Protein AF-A0A9P8G6E7-F1 (afdb_monomer_lite)

Structure (mmCIF, N/CA/C/O backbone):
data_AF-A0A9P8G6E7-F1
#
_entry.id   AF-A0A9P8G6E7-F1
#
loop_
_atom_site.group_PDB
_atom_site.id
_atom_site.type_symbol
_atom_site.label_atom_id
_atom_site.label_alt_id
_atom_site.label_comp_id
_atom_site.label_asym_id
_atom_site.label_entity_id
_atom_site.label_seq_id
_atom_site.pdbx_PDB_ins_code
_atom_site.Cartn_x
_atom_site.Cartn_y
_atom_site.Cartn_z
_atom_site.occupancy
_atom_site.B_iso_or_equiv
_atom_site.auth_seq_id
_atom_site.auth_comp_id
_atom_site.auth_asym_id
_atom_site.auth_atom_id
_atom_site.pdbx_PDB_model_num
ATOM 1 N N . MET A 1 1 ? 6.079 8.791 -38.216 1.00 58.44 1 MET A N 1
ATOM 2 C CA . MET A 1 1 ? 4.910 8.055 -37.693 1.00 58.44 1 MET A CA 1
ATOM 3 C C . MET A 1 1 ? 5.410 7.035 -36.681 1.00 58.44 1 MET A C 1
ATOM 5 O O . MET A 1 1 ? 6.490 6.494 -36.901 1.00 58.44 1 MET A O 1
ATOM 9 N N . ALA A 1 2 ? 4.719 6.840 -35.557 1.00 71.94 2 ALA A N 1
ATOM 10 C CA . ALA A 1 2 ? 5.088 5.782 -34.615 1.00 71.94 2 ALA A CA 1
ATOM 11 C C . ALA A 1 2 ? 4.739 4.420 -35.239 1.00 71.94 2 ALA A C 1
ATOM 13 O O . ALA A 1 2 ? 3.666 4.285 -35.817 1.00 71.94 2 ALA A O 1
ATOM 14 N N . LEU A 1 3 ? 5.660 3.457 -35.170 1.00 84.38 3 LEU A N 1
ATOM 15 C CA . LEU A 1 3 ? 5.415 2.077 -35.603 1.00 84.38 3 LEU A CA 1
ATOM 16 C C . LEU A 1 3 ? 4.344 1.440 -34.710 1.00 84.38 3 LEU A C 1
ATOM 18 O O . LEU A 1 3 ? 4.435 1.584 -33.483 1.00 84.38 3 LEU A O 1
ATOM 22 N N . SER A 1 4 ? 3.382 0.738 -35.317 1.00 89.69 4 SER A N 1
ATOM 23 C CA . SER A 1 4 ? 2.390 -0.066 -34.590 1.00 89.69 4 SER A CA 1
ATOM 24 C C . SER A 1 4 ? 3.079 -1.178 -33.786 1.00 89.69 4 SER A C 1
ATOM 26 O O . SER A 1 4 ? 4.236 -1.522 -34.047 1.00 89.69 4 SER A O 1
ATOM 28 N N . GLU A 1 5 ? 2.388 -1.757 -32.803 1.00 88.62 5 GLU A N 1
ATOM 29 C CA . GLU A 1 5 ? 2.888 -2.964 -32.132 1.00 88.62 5 GLU A CA 1
ATOM 30 C C . GLU A 1 5 ? 3.018 -4.135 -33.115 1.00 88.62 5 GLU A C 1
ATOM 32 O O . GLU A 1 5 ? 4.047 -4.811 -33.099 1.00 88.62 5 GLU A O 1
ATOM 37 N N . ASP A 1 6 ? 2.077 -4.270 -34.053 1.00 91.19 6 ASP A N 1
ATOM 38 C CA . ASP A 1 6 ? 2.129 -5.298 -35.102 1.00 91.19 6 ASP A CA 1
ATOM 39 C C . ASP A 1 6 ? 3.358 -5.124 -36.010 1.00 91.19 6 ASP A C 1
ATOM 41 O O . ASP A 1 6 ? 4.042 -6.091 -36.351 1.00 91.19 6 ASP A O 1
ATOM 45 N N . ASP A 1 7 ? 3.703 -3.874 -36.349 1.00 92.44 7 ASP A N 1
ATOM 46 C CA . ASP A 1 7 ? 4.895 -3.576 -37.148 1.00 92.44 7 ASP A CA 1
ATOM 47 C C . ASP A 1 7 ? 6.167 -4.019 -36.415 1.00 92.44 7 ASP A C 1
ATOM 49 O O . ASP A 1 7 ? 7.091 -4.560 -37.021 1.00 92.44 7 ASP A O 1
ATOM 53 N N . LYS A 1 8 ? 6.240 -3.798 -35.095 1.00 92.00 8 LYS A N 1
ATOM 54 C CA . LYS A 1 8 ? 7.400 -4.202 -34.286 1.00 92.00 8 LYS A CA 1
ATOM 55 C C . LYS A 1 8 ? 7.525 -5.716 -34.208 1.00 92.00 8 LYS A C 1
ATOM 57 O O . LYS A 1 8 ? 8.648 -6.214 -34.260 1.00 92.00 8 LYS A O 1
ATOM 62 N N . ASP A 1 9 ? 6.413 -6.438 -34.112 1.00 94.50 9 ASP A N 1
ATOM 63 C CA . ASP A 1 9 ? 6.422 -7.902 -34.117 1.00 94.50 9 ASP A CA 1
ATOM 64 C C . ASP A 1 9 ? 6.902 -8.456 -35.453 1.00 94.50 9 ASP A C 1
ATOM 66 O O . ASP A 1 9 ? 7.769 -9.334 -35.480 1.00 94.50 9 ASP A O 1
ATOM 70 N N . PHE A 1 10 ? 6.443 -7.870 -36.559 1.00 94.81 10 PHE A N 1
ATOM 71 C CA . PHE A 1 10 ? 6.923 -8.239 -37.885 1.00 94.81 10 PHE A CA 1
ATOM 72 C C . PHE A 1 10 ? 8.419 -7.938 -38.052 1.00 94.81 10 PHE A C 1
ATOM 74 O O . PHE A 1 10 ? 9.184 -8.787 -38.504 1.00 94.81 10 PHE A O 1
ATOM 81 N N . ILE A 1 11 ? 8.876 -6.757 -37.627 1.00 94.62 11 ILE A N 1
ATOM 82 C CA . ILE A 1 11 ? 10.299 -6.385 -37.664 1.00 94.62 11 ILE A CA 1
ATOM 83 C C . ILE A 1 11 ? 11.142 -7.337 -36.802 1.00 94.62 11 ILE A C 1
ATOM 85 O O . ILE A 1 11 ? 12.242 -7.726 -37.198 1.00 94.62 11 ILE A O 1
ATOM 89 N N . GLN A 1 12 ? 10.639 -7.739 -35.635 1.00 95.69 12 GLN A N 1
ATOM 90 C CA . GLN A 1 12 ? 11.315 -8.700 -34.769 1.00 95.69 12 GLN A CA 1
ATOM 91 C C . GLN A 1 12 ? 11.421 -10.081 -35.425 1.00 95.69 12 GLN A C 1
ATOM 93 O O . GLN A 1 12 ? 12.478 -10.705 -35.331 1.00 95.69 12 GLN A O 1
ATOM 98 N N . ALA A 1 13 ? 10.370 -10.543 -36.107 1.00 96.12 13 ALA A N 1
ATOM 99 C CA . ALA A 1 13 ? 10.409 -11.775 -36.893 1.00 96.12 13 ALA A CA 1
ATOM 100 C C . ALA A 1 13 ? 11.450 -11.681 -38.021 1.00 96.12 13 ALA A C 1
ATOM 102 O O . ALA A 1 13 ? 12.312 -12.547 -38.126 1.00 96.12 13 ALA A O 1
ATOM 103 N N . MET A 1 14 ? 11.479 -10.569 -38.765 1.00 96.44 14 MET A N 1
ATOM 104 C CA . MET A 1 14 ? 12.496 -10.340 -39.799 1.00 96.44 14 MET A CA 1
ATOM 105 C C . MET A 1 14 ? 13.927 -10.416 -39.244 1.00 96.44 14 MET A C 1
ATOM 107 O O . MET A 1 14 ? 14.810 -10.974 -39.893 1.00 96.44 14 MET A O 1
ATOM 111 N N . PHE A 1 15 ? 14.190 -9.858 -38.058 1.00 96.81 15 PHE A N 1
ATOM 112 C CA . PHE A 1 15 ? 15.520 -9.946 -37.445 1.00 96.81 15 PHE A CA 1
ATOM 113 C C . PHE A 1 15 ? 15.866 -11.351 -36.940 1.00 96.81 15 PHE A C 1
ATOM 115 O O . PHE A 1 15 ? 17.036 -11.730 -37.017 1.00 96.81 15 PHE A O 1
ATOM 122 N N . ARG A 1 16 ? 14.881 -12.134 -36.476 1.00 95.62 16 ARG A N 1
ATOM 123 C CA . ARG A 1 16 ? 15.073 -13.563 -36.168 1.00 95.62 16 ARG A CA 1
ATOM 124 C C . ARG A 1 16 ? 15.456 -14.357 -37.413 1.00 95.62 16 ARG A C 1
ATOM 126 O O . ARG A 1 16 ? 16.356 -15.182 -37.329 1.00 95.62 16 ARG A O 1
ATOM 133 N N . ASP A 1 17 ? 14.884 -14.010 -38.561 1.00 95.88 17 ASP A N 1
ATOM 134 C CA . ASP A 1 17 ? 15.226 -14.584 -39.869 1.00 95.88 17 ASP A CA 1
ATOM 135 C C . ASP A 1 17 ? 16.505 -13.970 -40.480 1.00 95.88 17 ASP A C 1
ATOM 137 O O . ASP A 1 17 ? 16.740 -14.041 -41.687 1.00 95.88 17 ASP A O 1
ATOM 141 N N . HIS A 1 18 ? 17.344 -13.325 -39.661 1.00 93.19 18 HIS A N 1
ATOM 142 C CA . HIS A 1 18 ? 18.625 -12.723 -40.046 1.00 93.19 18 HIS A CA 1
ATOM 143 C C . HIS A 1 18 ? 18.545 -11.631 -41.130 1.00 93.19 18 HIS A C 1
ATOM 145 O O . HIS A 1 18 ? 19.549 -11.298 -41.769 1.00 93.19 18 HIS A O 1
ATOM 151 N N . CYS A 1 19 ? 17.382 -11.000 -41.321 1.00 93.50 19 CYS A N 1
ATOM 152 C CA . CYS A 1 19 ? 17.267 -9.865 -42.231 1.00 93.50 19 CYS A CA 1
ATOM 153 C C . CYS A 1 19 ? 18.072 -8.659 -41.725 1.00 93.50 19 CYS A C 1
ATOM 155 O O . CYS A 1 19 ? 18.090 -8.324 -40.539 1.00 93.50 19 CYS A O 1
ATOM 157 N N . THR A 1 20 ? 18.705 -7.930 -42.647 1.00 94.50 20 THR A N 1
ATOM 158 C CA . THR A 1 20 ? 19.438 -6.704 -42.298 1.00 94.50 20 THR A CA 1
ATOM 159 C C . THR A 1 20 ? 18.494 -5.519 -42.073 1.00 94.50 20 THR A C 1
ATOM 161 O O . THR A 1 20 ? 17.418 -5.434 -42.667 1.00 94.50 20 THR A O 1
ATOM 164 N N . ALA A 1 21 ? 18.937 -4.521 -41.301 1.00 93.00 21 ALA A N 1
ATOM 165 C CA . ALA A 1 21 ? 18.202 -3.263 -41.123 1.00 93.00 21 ALA A CA 1
ATOM 166 C C . ALA A 1 21 ? 17.930 -2.526 -42.454 1.00 93.00 21 ALA A C 1
ATOM 168 O O . ALA A 1 21 ? 16.941 -1.805 -42.579 1.00 93.00 21 ALA A O 1
ATOM 169 N N . ALA A 1 22 ? 18.782 -2.718 -43.469 1.00 93.69 22 ALA A N 1
ATOM 170 C CA . ALA A 1 22 ? 18.560 -2.169 -44.805 1.00 93.69 22 ALA A CA 1
ATOM 171 C C . ALA A 1 22 ? 17.380 -2.850 -45.517 1.00 93.69 22 ALA A C 1
ATOM 173 O O . ALA A 1 22 ? 16.608 -2.167 -46.190 1.00 93.69 22 ALA A O 1
ATOM 174 N N . THR A 1 23 ? 17.222 -4.165 -45.340 1.00 94.25 23 THR A N 1
ATOM 175 C CA . THR A 1 23 ? 16.085 -4.942 -45.854 1.00 94.25 23 THR A CA 1
ATOM 176 C C . THR A 1 23 ? 14.792 -4.535 -45.156 1.00 94.25 23 THR A C 1
ATOM 178 O O . THR A 1 23 ? 13.820 -4.207 -45.828 1.00 94.25 23 THR A O 1
ATOM 181 N N . VAL A 1 24 ? 14.805 -4.441 -43.823 1.00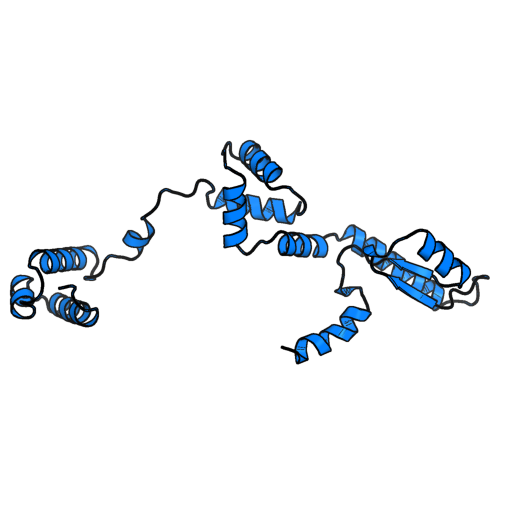 93.81 24 VAL A N 1
ATOM 182 C CA . VAL A 1 24 ? 13.644 -3.988 -43.037 1.00 93.81 24 VAL A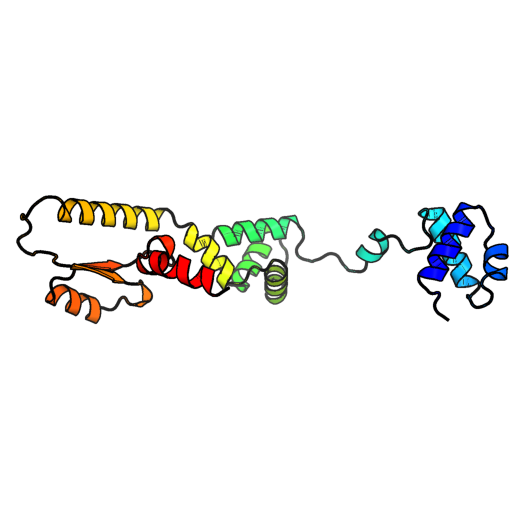 CA 1
ATOM 183 C C . VAL A 1 24 ? 13.187 -2.594 -43.473 1.00 93.81 24 VAL A C 1
ATOM 185 O O . VAL A 1 24 ? 11.999 -2.363 -43.660 1.00 93.81 24 VAL A O 1
ATOM 188 N N . ARG A 1 25 ? 14.117 -1.674 -43.747 1.00 94.44 25 ARG A N 1
ATOM 189 C CA . ARG A 1 25 ? 13.785 -0.326 -44.239 1.00 94.44 25 ARG A CA 1
ATOM 190 C C . ARG A 1 25 ? 13.083 -0.322 -45.599 1.00 94.44 25 ARG A C 1
ATOM 192 O O . ARG A 1 25 ? 12.315 0.593 -45.868 1.00 94.44 25 ARG A O 1
ATOM 199 N N . LYS A 1 26 ? 13.355 -1.301 -46.467 1.00 93.69 26 LYS A N 1
ATOM 200 C CA . LYS A 1 26 ? 12.648 -1.422 -47.753 1.00 93.69 26 LYS A CA 1
ATOM 201 C C . LYS A 1 26 ? 11.196 -1.857 -47.554 1.00 93.69 26 LYS A C 1
ATOM 203 O O . LYS A 1 26 ? 10.339 -1.403 -48.298 1.00 93.69 26 LYS A O 1
ATOM 208 N N . VAL A 1 27 ? 10.945 -2.711 -46.560 1.00 93.44 27 VAL A N 1
ATOM 209 C CA . VAL A 1 27 ? 9.603 -3.209 -46.214 1.00 93.44 27 VAL A CA 1
ATOM 210 C C . VAL A 1 27 ? 8.802 -2.160 -45.437 1.00 93.44 27 VAL A C 1
ATOM 212 O O . VAL A 1 27 ? 7.606 -2.021 -45.657 1.00 93.44 27 VAL A O 1
ATOM 215 N N . PHE A 1 28 ? 9.474 -1.371 -44.592 1.00 91.38 28 PHE A N 1
ATOM 216 C CA . PHE A 1 28 ? 8.875 -0.306 -43.782 1.00 91.38 28 PHE A CA 1
ATOM 217 C C . PHE A 1 28 ? 9.419 1.084 -44.167 1.00 91.38 28 PHE A C 1
ATOM 219 O O . PHE A 1 28 ? 10.110 1.717 -43.360 1.00 91.38 28 PHE A O 1
ATOM 226 N N . PRO A 1 29 ? 9.140 1.598 -45.382 1.00 88.00 29 PRO A N 1
ATOM 227 C CA . PRO A 1 29 ? 9.614 2.916 -45.817 1.00 88.00 29 PRO A CA 1
ATOM 228 C C . PRO A 1 29 ? 9.033 4.076 -44.991 1.00 88.00 29 PRO A C 1
ATOM 230 O O . PRO A 1 29 ? 9.643 5.139 -44.902 1.00 88.00 29 PRO A O 1
ATOM 233 N N . GLN A 1 30 ? 7.877 3.870 -44.354 1.00 88.12 30 GLN A N 1
ATOM 234 C CA . GLN A 1 30 ? 7.219 4.822 -43.456 1.00 88.12 30 GLN A CA 1
ATOM 235 C C . GLN A 1 30 ? 7.953 5.012 -42.118 1.00 88.12 30 GLN A C 1
ATOM 237 O O . GLN A 1 30 ? 7.698 5.983 -41.398 1.00 88.12 30 GLN A O 1
ATOM 242 N N . ALA A 1 31 ? 8.848 4.085 -41.759 1.00 88.31 31 ALA A N 1
ATOM 243 C CA . ALA A 1 31 ? 9.570 4.107 -40.498 1.00 88.31 31 ALA A CA 1
ATOM 244 C C . ALA A 1 31 ? 10.878 4.914 -40.612 1.00 88.31 31 ALA A C 1
ATOM 246 O O . ALA A 1 31 ? 11.652 4.721 -41.555 1.00 88.31 31 ALA A O 1
ATOM 247 N N . PRO A 1 32 ? 11.197 5.790 -39.640 1.00 91.06 32 PRO A N 1
ATOM 248 C CA . PRO A 1 32 ? 12.460 6.517 -39.654 1.00 91.06 32 PRO A CA 1
ATOM 249 C C . PRO A 1 32 ? 13.664 5.568 -39.609 1.00 91.06 32 PRO A C 1
ATOM 251 O O . PRO A 1 32 ? 13.696 4.610 -38.832 1.00 91.06 32 PRO A O 1
ATOM 254 N N . LYS A 1 33 ? 14.711 5.879 -40.386 1.00 91.31 33 LYS A N 1
ATOM 255 C CA . LYS A 1 33 ? 15.971 5.107 -40.409 1.00 91.31 33 LYS A CA 1
ATOM 256 C C . LYS A 1 33 ? 16.547 4.911 -39.004 1.00 91.31 33 LYS A C 1
ATOM 258 O O . LYS A 1 33 ? 16.983 3.813 -38.669 1.00 91.31 33 LYS A O 1
ATOM 263 N N . THR A 1 34 ? 16.541 5.972 -38.199 1.00 91.62 34 THR A N 1
ATOM 264 C CA . THR A 1 34 ? 17.041 5.961 -36.820 1.00 91.62 34 THR A CA 1
ATOM 265 C C . THR A 1 34 ? 16.259 4.981 -35.953 1.00 91.62 34 THR A C 1
ATOM 267 O O . THR A 1 34 ? 16.865 4.231 -35.199 1.00 91.62 34 THR A O 1
ATOM 270 N N . THR A 1 35 ? 14.934 4.915 -36.102 1.00 92.00 35 THR A N 1
ATOM 271 C CA . THR A 1 35 ? 14.085 3.966 -35.375 1.00 92.00 35 THR A CA 1
ATOM 272 C C . THR A 1 35 ? 14.460 2.525 -35.701 1.00 92.00 35 THR A C 1
ATOM 274 O O . THR A 1 35 ? 14.716 1.757 -34.783 1.00 92.00 35 THR A O 1
ATOM 277 N N . ILE A 1 36 ? 14.579 2.160 -36.982 1.00 93.31 36 ILE A N 1
ATOM 278 C CA . ILE A 1 36 ? 14.963 0.791 -37.380 1.00 93.31 36 ILE A CA 1
ATOM 279 C C . ILE A 1 36 ? 16.357 0.431 -36.845 1.00 93.31 36 ILE A C 1
ATOM 281 O O . ILE A 1 36 ? 16.569 -0.686 -36.378 1.00 93.31 36 ILE A O 1
ATOM 285 N N . GLN A 1 37 ? 17.301 1.376 -36.873 1.00 94.00 37 GLN A N 1
ATOM 286 C CA . GLN A 1 37 ? 18.637 1.171 -36.306 1.00 94.00 37 GLN A CA 1
ATOM 287 C C . GLN A 1 37 ? 18.583 0.931 -34.793 1.00 94.00 37 GLN A C 1
ATOM 289 O O . GLN A 1 37 ? 19.203 -0.014 -34.317 1.00 94.00 37 GLN A O 1
ATOM 294 N N . TRP A 1 38 ? 17.796 1.710 -34.049 1.00 92.12 38 TRP A N 1
ATOM 295 C CA . TRP A 1 38 ? 17.577 1.488 -32.617 1.00 92.12 38 TRP A CA 1
ATOM 296 C C . TRP A 1 38 ? 16.926 0.135 -32.318 1.00 92.12 38 TRP A C 1
ATOM 298 O O . TRP A 1 38 ? 17.359 -0.554 -31.399 1.00 92.12 38 TRP A O 1
ATOM 308 N N . LEU A 1 39 ? 15.927 -0.278 -33.105 1.00 93.50 39 LEU A N 1
ATOM 309 C CA . LEU A 1 39 ? 15.294 -1.593 -32.957 1.00 93.50 39 LEU A CA 1
ATOM 310 C C . LEU A 1 39 ? 16.291 -2.730 -33.212 1.00 93.50 39 LEU A C 1
ATOM 312 O O . LEU A 1 39 ? 16.259 -3.725 -32.495 1.00 93.50 39 LEU A O 1
ATOM 316 N N . LYS A 1 40 ? 17.196 -2.571 -34.188 1.00 94.62 40 LYS A N 1
ATOM 317 C CA . LYS A 1 40 ? 18.264 -3.544 -34.451 1.00 94.62 40 LYS A CA 1
ATOM 318 C C . LYS A 1 40 ? 19.255 -3.622 -33.294 1.00 94.62 40 LYS A C 1
ATOM 320 O O . LYS A 1 40 ? 19.565 -4.720 -32.858 1.00 94.62 40 LYS A O 1
ATOM 325 N N . VAL A 1 41 ? 19.695 -2.478 -32.765 1.00 92.25 41 VAL A N 1
ATOM 326 C CA . VAL A 1 41 ? 20.578 -2.431 -31.587 1.00 92.25 41 VAL A CA 1
ATOM 327 C C . VAL A 1 41 ? 19.917 -3.114 -30.389 1.00 92.25 41 VAL A C 1
ATOM 329 O O . VAL A 1 41 ? 20.539 -3.951 -29.746 1.00 92.25 41 VAL A O 1
ATOM 332 N N . ASN A 1 42 ? 18.640 -2.825 -30.120 1.00 91.62 42 ASN A N 1
ATOM 333 C CA . ASN A 1 42 ? 17.902 -3.504 -29.055 1.00 91.62 42 ASN A CA 1
ATOM 334 C C . ASN A 1 42 ? 17.830 -5.018 -29.288 1.00 91.62 42 ASN A C 1
ATOM 336 O O . ASN A 1 42 ? 18.073 -5.785 -28.359 1.00 91.62 42 ASN A O 1
ATOM 340 N N . PHE A 1 43 ? 17.532 -5.444 -30.517 1.00 93.81 43 PHE A N 1
ATOM 341 C CA . PHE A 1 43 ? 17.447 -6.860 -30.860 1.00 93.81 43 PHE A CA 1
ATOM 342 C C . PHE A 1 43 ? 18.788 -7.572 -30.676 1.00 93.81 43 PHE A C 1
ATOM 344 O O . PHE A 1 43 ? 18.826 -8.655 -30.106 1.00 93.81 43 PHE A O 1
ATOM 351 N N . ASP A 1 44 ? 19.886 -6.941 -31.081 1.00 92.31 44 ASP A N 1
ATOM 352 C CA . ASP A 1 44 ? 21.229 -7.506 -30.939 1.00 92.31 44 ASP A CA 1
ATOM 353 C C . ASP A 1 44 ? 21.667 -7.596 -29.476 1.00 92.31 44 ASP A C 1
ATOM 355 O O . ASP A 1 44 ? 22.315 -8.562 -29.083 1.00 92.31 44 ASP A O 1
ATOM 359 N N . CYS A 1 45 ? 21.294 -6.614 -28.653 1.00 89.69 45 CYS A N 1
ATOM 360 C CA . CYS A 1 45 ? 21.647 -6.597 -27.236 1.00 89.69 45 CYS A CA 1
ATOM 361 C C . CYS A 1 45 ? 20.747 -7.491 -26.368 1.00 89.69 45 CYS A C 1
ATOM 363 O O . CYS A 1 45 ? 21.221 -8.047 -25.380 1.00 89.69 45 CYS A O 1
ATOM 365 N N . PHE A 1 46 ? 19.453 -7.592 -26.684 1.00 87.50 46 PHE A N 1
ATOM 366 C CA . PHE A 1 46 ? 18.442 -8.165 -25.784 1.00 87.50 46 PHE A CA 1
ATOM 367 C C . PHE A 1 46 ? 17.583 -9.270 -26.417 1.00 87.50 46 PHE A C 1
ATOM 369 O O . PHE A 1 46 ? 16.706 -9.810 -25.748 1.00 87.50 46 PHE A O 1
ATOM 376 N N . GLY A 1 47 ? 17.768 -9.593 -27.701 1.00 89.69 47 GLY A N 1
ATOM 377 C CA . GLY A 1 47 ? 16.941 -10.566 -28.432 1.00 89.69 47 GLY A CA 1
ATOM 378 C C . GLY A 1 47 ? 15.511 -10.089 -28.728 1.00 89.69 47 GLY A C 1
ATOM 379 O O . GLY A 1 47 ? 14.666 -10.867 -29.175 1.00 89.69 47 GLY A O 1
ATOM 380 N N . THR A 1 48 ? 15.217 -8.813 -28.470 1.00 90.88 48 THR A N 1
ATOM 381 C CA . THR A 1 48 ? 13.907 -8.187 -28.673 1.00 90.88 48 THR A CA 1
ATOM 382 C C . THR A 1 48 ? 14.073 -6.782 -29.230 1.00 90.88 48 THR A C 1
ATOM 384 O O . THR A 1 48 ? 14.981 -6.052 -28.847 1.00 90.88 48 THR A O 1
ATOM 387 N N . VAL A 1 49 ? 13.178 -6.370 -30.130 1.00 92.75 49 VAL A N 1
ATOM 388 C CA . VAL A 1 49 ? 13.184 -4.993 -30.656 1.00 92.75 49 VAL A CA 1
ATOM 389 C C . VAL A 1 49 ? 12.652 -3.990 -29.626 1.00 92.75 49 VAL A C 1
ATOM 391 O O . VAL A 1 49 ? 12.821 -2.776 -29.768 1.00 92.75 49 VAL A O 1
ATOM 394 N N . ARG A 1 50 ? 12.006 -4.494 -28.568 1.00 88.88 50 ARG A N 1
ATOM 395 C CA . ARG A 1 50 ? 11.420 -3.697 -27.493 1.00 88.88 50 ARG A CA 1
ATOM 396 C C . ARG A 1 50 ? 12.474 -3.313 -26.469 1.00 88.88 50 ARG A C 1
ATOM 398 O O . ARG A 1 50 ? 13.459 -4.012 -26.253 1.00 88.88 50 ARG A O 1
ATOM 405 N N . LYS A 1 51 ? 12.234 -2.190 -25.796 1.00 78.69 51 LYS A N 1
ATOM 406 C CA . LYS A 1 51 ? 13.038 -1.818 -24.635 1.00 78.69 51 LYS A CA 1
ATOM 407 C C . LYS A 1 51 ? 12.803 -2.873 -23.539 1.00 78.69 51 LYS A C 1
ATOM 409 O O . LYS A 1 51 ? 11.637 -3.126 -23.233 1.00 78.69 51 LYS A O 1
ATOM 414 N N . PRO A 1 52 ? 13.850 -3.476 -22.950 1.00 75.62 52 PRO A N 1
ATOM 415 C CA . PRO A 1 52 ? 13.668 -4.463 -21.892 1.00 75.62 52 PRO A CA 1
ATOM 416 C C . PRO A 1 52 ? 12.934 -3.841 -20.697 1.00 75.62 52 PRO A C 1
ATOM 418 O O . PRO A 1 52 ? 13.150 -2.668 -20.369 1.00 75.62 52 PRO A O 1
ATOM 421 N N . SER A 1 53 ? 12.077 -4.629 -20.043 1.00 68.38 53 SER A N 1
ATOM 422 C CA . SER A 1 53 ? 11.285 -4.218 -18.872 1.00 68.38 53 SER A CA 1
ATOM 423 C C . SER A 1 53 ? 12.163 -3.636 -17.762 1.00 68.38 53 SER A C 1
ATOM 425 O O . SER A 1 53 ? 11.872 -2.561 -17.242 1.00 68.38 53 SER A O 1
ATOM 427 N N . SER A 1 54 ? 13.329 -4.234 -17.520 1.00 65.75 54 SER A N 1
ATOM 428 C CA . SER A 1 54 ? 14.319 -3.746 -16.550 1.00 65.75 54 SER A CA 1
ATOM 429 C C . SER A 1 54 ? 14.829 -2.324 -16.835 1.00 65.75 54 SER A C 1
ATOM 431 O O . SER A 1 54 ? 15.190 -1.583 -15.920 1.00 65.75 54 SER A O 1
ATOM 433 N N . ALA A 1 55 ? 14.839 -1.888 -18.098 1.00 63.78 55 ALA A N 1
ATOM 434 C CA . ALA A 1 55 ? 15.221 -0.529 -18.482 1.00 63.78 55 ALA A CA 1
ATOM 435 C C . ALA A 1 55 ? 14.045 0.469 -18.426 1.00 63.78 55 ALA A C 1
ATOM 437 O O . ALA A 1 55 ? 14.262 1.682 -18.536 1.00 63.78 55 ALA A O 1
ATOM 438 N N . LEU A 1 56 ? 12.806 -0.013 -18.288 1.00 62.00 56 LEU A N 1
ATOM 439 C CA . LEU A 1 56 ? 11.627 0.793 -17.956 1.00 62.00 56 LEU A CA 1
ATOM 440 C C . LEU A 1 56 ? 11.490 0.968 -16.437 1.00 62.00 56 LEU A C 1
ATOM 442 O O . LEU A 1 56 ? 11.183 2.070 -15.990 1.00 62.00 56 LEU A O 1
ATOM 446 N N . GLU A 1 57 ? 11.807 -0.071 -15.662 1.00 60.47 57 GLU A N 1
ATOM 447 C CA . GLU A 1 57 ? 11.751 -0.078 -14.192 1.00 60.47 57 GLU A CA 1
ATOM 448 C C . GLU A 1 57 ? 12.722 0.925 -13.542 1.00 60.47 57 GLU A C 1
ATOM 450 O O . GLU A 1 57 ? 12.409 1.531 -12.521 1.00 60.47 57 GLU A O 1
ATOM 455 N N . ARG A 1 58 ? 13.881 1.192 -14.159 1.00 57.84 58 ARG A N 1
ATOM 456 C CA . ARG A 1 58 ? 14.930 2.088 -13.620 1.00 57.84 58 ARG A CA 1
ATOM 457 C C . ARG A 1 58 ? 14.694 3.592 -13.840 1.00 57.84 58 ARG A C 1
ATOM 459 O O . ARG A 1 58 ? 15.649 4.363 -13.873 1.00 57.84 58 ARG A O 1
ATOM 466 N N . ARG A 1 59 ? 13.455 4.044 -14.047 1.00 59.00 59 ARG A N 1
ATOM 467 C CA . ARG A 1 59 ? 13.174 5.446 -14.426 1.00 59.00 59 ARG A CA 1
ATOM 468 C C . ARG A 1 59 ? 13.183 6.461 -13.275 1.00 59.00 59 ARG A C 1
ATOM 470 O O . ARG A 1 59 ? 13.110 7.652 -13.560 1.00 59.00 59 ARG A O 1
ATOM 477 N N . GLY A 1 60 ? 13.291 6.032 -12.018 1.00 66.81 60 GLY A N 1
ATOM 478 C CA . GLY A 1 60 ? 13.233 6.927 -10.858 1.00 66.81 60 GLY A CA 1
ATOM 479 C C . GLY A 1 60 ? 14.461 6.851 -9.944 1.00 66.81 60 GLY A C 1
ATOM 480 O O . GLY A 1 60 ? 15.123 5.810 -9.897 1.00 66.81 60 GLY A O 1
ATOM 481 N N . PRO A 1 61 ? 14.746 7.922 -9.175 1.00 73.50 61 PRO A N 1
ATOM 482 C CA . PRO A 1 61 ? 15.596 7.837 -7.993 1.00 73.50 61 PRO A CA 1
ATOM 483 C C . PRO A 1 61 ? 15.118 6.719 -7.061 1.00 73.50 61 PRO A C 1
ATOM 485 O O . PRO A 1 61 ? 13.921 6.424 -6.994 1.00 73.50 61 PRO A O 1
ATOM 488 N N . ARG A 1 62 ? 16.047 6.103 -6.321 1.00 77.50 62 ARG A N 1
ATOM 489 C CA . ARG A 1 62 ? 15.674 5.130 -5.287 1.00 77.50 62 ARG A CA 1
ATOM 490 C C . ARG A 1 62 ? 14.761 5.803 -4.260 1.00 77.50 62 ARG A C 1
ATOM 492 O O . ARG A 1 62 ? 14.933 6.981 -3.946 1.00 77.50 62 ARG A O 1
ATOM 499 N N . ARG A 1 63 ? 13.776 5.055 -3.759 1.00 83.44 63 ARG A N 1
ATOM 500 C CA . ARG A 1 63 ? 12.896 5.523 -2.681 1.00 83.44 63 ARG A CA 1
ATOM 501 C C . ARG A 1 63 ? 13.747 5.824 -1.440 1.00 83.44 63 ARG A C 1
ATOM 503 O O . ARG A 1 63 ? 14.714 5.112 -1.191 1.00 83.44 63 ARG A O 1
ATOM 510 N N . LYS A 1 64 ? 13.388 6.872 -0.686 1.00 87.62 64 LYS A N 1
ATOM 511 C CA . LYS A 1 64 ? 14.064 7.218 0.580 1.00 87.62 64 LYS A CA 1
ATOM 512 C C . LYS A 1 64 ? 13.914 6.119 1.634 1.00 87.62 64 LYS A C 1
ATOM 514 O O . LYS A 1 64 ? 14.850 5.874 2.375 1.00 87.62 64 LYS A O 1
ATOM 519 N N . ILE A 1 65 ? 12.736 5.498 1.679 1.00 89.44 65 ILE A N 1
ATOM 520 C CA . ILE A 1 65 ? 12.455 4.322 2.501 1.00 89.44 65 ILE A CA 1
ATOM 521 C C . ILE A 1 65 ? 12.705 3.110 1.606 1.00 89.44 65 ILE A C 1
ATOM 523 O O . ILE A 1 65 ? 12.049 2.966 0.567 1.00 89.44 65 ILE A O 1
ATOM 527 N N . ASP A 1 66 ? 13.706 2.311 1.958 1.00 89.75 66 ASP A N 1
ATOM 528 C CA . ASP A 1 66 ? 14.077 1.103 1.229 1.00 89.75 66 ASP A CA 1
ATOM 529 C C . ASP A 1 66 ? 13.256 -0.116 1.690 1.00 89.75 66 ASP A C 1
ATOM 531 O O . ASP A 1 66 ? 12.344 0.002 2.506 1.00 89.75 66 ASP A O 1
ATOM 535 N N . GLY A 1 67 ? 13.528 -1.285 1.100 1.00 89.56 67 GLY A N 1
ATOM 536 C CA . GLY A 1 67 ? 12.820 -2.527 1.434 1.00 89.56 67 GLY A CA 1
ATOM 537 C C . GLY A 1 67 ? 12.938 -2.906 2.918 1.00 89.56 67 GLY A C 1
ATOM 538 O O . GLY A 1 67 ? 11.905 -3.046 3.563 1.00 89.56 67 GLY A O 1
ATOM 539 N N . PRO A 1 68 ? 14.157 -3.005 3.481 1.00 91.44 68 PRO A N 1
ATOM 540 C CA . PRO A 1 68 ? 14.347 -3.334 4.895 1.00 91.44 68 PRO A CA 1
ATOM 541 C C . PRO A 1 68 ? 13.693 -2.341 5.865 1.00 91.44 68 PRO A C 1
ATOM 543 O O . PRO A 1 68 ? 13.053 -2.755 6.829 1.00 91.44 68 PRO A O 1
ATOM 546 N N . MET A 1 69 ? 13.803 -1.032 5.609 1.00 92.81 69 MET A N 1
ATOM 547 C CA . MET A 1 69 ? 13.137 -0.013 6.432 1.00 92.81 69 MET A CA 1
ATOM 548 C C . MET A 1 69 ? 11.617 -0.145 6.359 1.00 92.81 69 MET A C 1
ATOM 550 O O . MET A 1 69 ? 10.925 0.071 7.351 1.00 92.81 69 MET A O 1
ATOM 554 N N . HIS A 1 70 ? 11.091 -0.490 5.183 1.00 90.38 70 HIS A N 1
ATOM 555 C CA . HIS A 1 70 ? 9.667 -0.704 4.992 1.00 90.38 70 HIS A CA 1
ATOM 556 C C . HIS A 1 70 ? 9.159 -1.934 5.761 1.00 90.38 70 HIS A C 1
ATOM 558 O O . HIS A 1 70 ? 8.162 -1.822 6.471 1.00 90.38 70 HIS A O 1
ATOM 564 N N . GLU A 1 71 ? 9.855 -3.070 5.671 1.00 89.38 71 GLU A N 1
ATOM 565 C CA . GLU A 1 71 ? 9.524 -4.289 6.425 1.00 89.38 71 GLU A CA 1
ATOM 566 C C . GLU A 1 71 ? 9.514 -4.021 7.932 1.00 89.38 71 GLU A C 1
ATOM 568 O O . GLU A 1 71 ? 8.536 -4.327 8.613 1.00 89.38 71 GLU A O 1
ATOM 573 N N . TRP A 1 72 ? 10.542 -3.333 8.430 1.00 92.19 72 TRP A N 1
ATOM 574 C CA . TRP A 1 72 ? 10.608 -2.929 9.830 1.00 92.19 72 TRP A CA 1
ATOM 575 C C . TRP A 1 72 ? 9.443 -2.019 10.243 1.00 92.19 72 TRP A C 1
ATOM 577 O O . TRP A 1 72 ? 8.892 -2.170 11.331 1.00 92.19 72 TRP A O 1
ATOM 587 N N . LEU A 1 73 ? 9.014 -1.095 9.376 1.00 89.12 73 LEU A N 1
ATOM 588 C CA . LEU A 1 73 ? 7.874 -0.221 9.664 1.00 89.12 73 LEU A CA 1
ATOM 589 C C . LEU A 1 73 ? 6.567 -1.014 9.810 1.00 89.12 73 LEU A C 1
ATOM 591 O O . LEU A 1 73 ? 5.731 -0.687 10.653 1.00 89.12 73 LEU A O 1
ATOM 595 N N . ILE A 1 74 ? 6.390 -2.059 8.996 1.00 85.06 74 ILE A N 1
ATOM 596 C CA . ILE A 1 74 ? 5.243 -2.973 9.076 1.00 85.06 74 ILE A CA 1
ATOM 597 C C . ILE A 1 74 ? 5.288 -3.775 10.382 1.00 85.06 74 ILE A C 1
ATOM 599 O O . ILE A 1 74 ? 4.252 -3.952 11.030 1.00 85.06 74 ILE A O 1
ATOM 603 N N . GLU A 1 75 ? 6.466 -4.249 10.789 1.00 83.75 75 GLU A N 1
ATOM 604 C CA . GLU A 1 75 ? 6.655 -4.934 12.072 1.00 83.75 75 GLU A CA 1
ATOM 605 C C . GLU A 1 75 ? 6.351 -4.004 13.252 1.00 83.75 75 GLU A C 1
ATOM 607 O O . GLU A 1 75 ? 5.581 -4.367 14.143 1.00 83.75 75 GLU A O 1
ATOM 612 N N . LEU A 1 76 ? 6.863 -2.772 13.219 1.00 85.06 76 LEU A N 1
ATOM 613 C CA . LEU A 1 76 ? 6.594 -1.757 14.234 1.00 85.06 76 LEU A CA 1
ATOM 614 C C . LEU A 1 76 ? 5.092 -1.473 14.355 1.00 85.06 76 LEU A C 1
ATOM 616 O O . LEU A 1 76 ? 4.543 -1.519 15.453 1.00 85.06 76 LEU A O 1
ATOM 620 N N . LEU A 1 77 ? 4.405 -1.248 13.233 1.00 79.88 77 LEU A N 1
ATOM 621 C CA . LEU A 1 77 ? 2.956 -1.015 13.203 1.00 79.88 77 LEU A CA 1
ATOM 622 C C . LEU A 1 77 ? 2.140 -2.239 13.624 1.00 79.88 77 LEU A C 1
ATOM 624 O O . LEU A 1 77 ? 1.029 -2.096 14.138 1.00 79.88 77 LEU A O 1
ATOM 628 N N . SER A 1 78 ? 2.686 -3.440 13.432 1.00 75.12 78 SER A N 1
ATOM 629 C CA . SER A 1 78 ? 2.084 -4.679 13.926 1.00 75.12 78 SER A CA 1
ATOM 630 C C . SER A 1 78 ? 2.132 -4.785 15.450 1.00 75.12 78 SER A C 1
ATOM 632 O O . SER A 1 78 ? 1.276 -5.463 16.018 1.00 75.12 78 SER A O 1
ATOM 634 N N . LEU A 1 79 ? 3.104 -4.127 16.090 1.00 72.00 79 LEU A N 1
ATOM 635 C CA . LEU A 1 79 ? 3.285 -4.084 17.543 1.00 72.00 79 LEU A CA 1
ATOM 636 C C . LEU A 1 79 ? 2.604 -2.863 18.184 1.00 72.00 79 LEU A C 1
ATOM 638 O O . LEU A 1 79 ? 2.046 -2.975 19.272 1.00 72.00 79 LEU A O 1
ATOM 642 N N . ARG A 1 80 ? 2.642 -1.695 17.528 1.00 72.94 80 ARG A N 1
ATOM 643 C CA . ARG A 1 80 ? 2.130 -0.409 18.037 1.00 72.94 80 ARG A CA 1
ATOM 644 C C . ARG A 1 80 ? 1.289 0.301 16.968 1.00 72.94 80 ARG A C 1
ATOM 646 O O . ARG A 1 80 ? 1.785 1.102 16.189 1.00 72.94 80 ARG A O 1
ATOM 653 N N . ASN A 1 81 ? -0.014 0.029 16.944 1.00 64.56 81 ASN A N 1
ATOM 654 C CA . ASN A 1 81 ? -0.941 0.485 15.893 1.00 64.56 81 ASN A CA 1
ATOM 655 C C . ASN A 1 81 ? -1.485 1.919 16.050 1.00 64.56 81 ASN A C 1
ATOM 657 O O . ASN A 1 81 ? -2.154 2.413 15.142 1.00 64.56 81 ASN A O 1
ATOM 661 N N . GLY A 1 82 ? -1.258 2.553 17.202 1.00 66.56 82 GLY A N 1
ATOM 662 C CA . GLY A 1 82 ? -1.710 3.912 17.512 1.00 66.56 82 GLY A CA 1
ATOM 663 C C . GLY A 1 82 ? -0.659 4.989 17.257 1.00 66.56 82 GLY A C 1
ATOM 664 O O . GLY A 1 82 ? -0.903 6.143 17.597 1.00 66.56 82 GLY A O 1
ATOM 665 N N . THR A 1 83 ? 0.503 4.627 16.704 1.00 75.00 83 THR A N 1
ATOM 666 C CA . THR A 1 83 ? 1.595 5.580 16.499 1.00 75.00 83 THR A CA 1
ATOM 667 C C . THR A 1 83 ? 1.226 6.621 15.458 1.00 75.00 83 THR A C 1
ATOM 669 O O . THR A 1 83 ? 0.796 6.289 14.347 1.00 75.00 83 THR A O 1
ATOM 672 N N . TRP A 1 84 ? 1.429 7.886 15.807 1.00 79.69 84 TRP A N 1
ATOM 673 C CA . TRP A 1 84 ? 1.198 9.002 14.898 1.00 79.69 84 TRP A CA 1
ATOM 674 C C . TRP A 1 84 ? 2.234 8.993 13.767 1.00 79.69 84 TRP A C 1
ATOM 676 O O . TRP A 1 84 ? 3.325 8.441 13.907 1.00 79.69 84 TRP A O 1
ATOM 686 N N . LEU A 1 85 ? 1.914 9.614 12.626 1.00 84.06 85 LEU A N 1
ATOM 687 C CA . LEU A 1 85 ? 2.859 9.685 11.502 1.00 84.06 85 LEU A CA 1
ATOM 688 C C . LEU A 1 85 ? 4.178 10.352 11.913 1.00 84.06 85 LEU A C 1
ATOM 690 O O . LEU A 1 85 ? 5.234 9.897 11.490 1.00 84.06 85 LEU A O 1
ATOM 694 N N . GLU A 1 86 ? 4.111 11.380 12.759 1.00 83.12 86 GLU A N 1
ATOM 695 C CA . GLU A 1 86 ? 5.267 12.068 13.344 1.00 83.12 86 GLU A CA 1
ATOM 696 C C . GLU A 1 86 ? 6.147 11.122 14.172 1.00 83.12 86 GLU A C 1
ATOM 698 O O . GLU A 1 86 ? 7.369 11.136 14.043 1.00 83.12 86 GLU A O 1
ATOM 703 N N . GLU A 1 87 ? 5.534 10.240 14.965 1.00 85.69 87 GLU A N 1
ATOM 704 C CA . GLU A 1 87 ? 6.262 9.233 15.741 1.00 85.69 87 GLU A CA 1
ATOM 705 C C . GLU A 1 87 ? 6.955 8.236 14.815 1.00 85.69 87 GLU A C 1
ATOM 707 O O . GLU A 1 87 ? 8.121 7.932 15.016 1.00 85.69 87 GLU A O 1
ATOM 712 N N . LEU A 1 88 ? 6.299 7.783 13.743 1.00 88.88 88 LEU A N 1
ATOM 713 C CA . LEU A 1 88 ? 6.933 6.893 12.763 1.00 88.88 88 LEU A CA 1
ATOM 714 C C . LEU A 1 88 ? 8.107 7.564 12.034 1.00 88.88 88 LEU A C 1
ATOM 716 O O . LEU A 1 88 ? 9.090 6.897 11.715 1.00 88.88 88 LEU A O 1
ATOM 720 N N . VAL A 1 89 ? 8.020 8.873 11.767 1.00 91.19 89 VAL A N 1
ATOM 721 C CA . VAL A 1 89 ? 9.148 9.655 11.234 1.00 91.19 89 VAL A CA 1
ATOM 722 C C . VAL A 1 89 ? 10.302 9.653 12.231 1.00 91.19 89 VAL A C 1
ATOM 724 O O . VAL A 1 89 ? 11.443 9.394 11.846 1.00 91.19 89 VAL A O 1
ATOM 727 N N . PHE A 1 90 ? 10.006 9.923 13.501 1.00 90.12 90 PHE A N 1
ATOM 728 C CA . PHE A 1 90 ? 11.002 9.951 14.564 1.00 90.12 90 PHE A CA 1
ATOM 729 C C . PHE A 1 90 ? 11.672 8.584 14.757 1.00 90.12 90 PHE A C 1
ATOM 731 O O . PHE A 1 90 ? 12.895 8.497 14.791 1.00 90.12 90 PHE A O 1
ATOM 738 N N . GLU A 1 91 ? 10.889 7.510 14.788 1.00 91.50 91 GLU A N 1
ATOM 739 C CA . GLU A 1 91 ? 11.361 6.133 14.951 1.00 91.50 91 GLU A CA 1
ATOM 740 C C . GLU A 1 91 ? 12.253 5.700 13.767 1.00 91.50 91 GLU A C 1
ATOM 742 O O . GLU A 1 91 ? 13.321 5.120 13.969 1.00 91.50 91 GLU A O 1
ATOM 747 N N . LEU A 1 92 ? 11.892 6.062 12.526 1.00 93.50 92 LEU A N 1
ATOM 748 C CA . LEU A 1 92 ? 12.753 5.854 11.350 1.00 93.50 92 LEU A CA 1
ATOM 749 C C . LEU A 1 92 ? 14.079 6.614 11.449 1.00 93.50 92 LEU A C 1
ATOM 751 O O . LEU A 1 92 ? 15.129 6.091 11.062 1.00 93.50 92 LEU A O 1
ATOM 755 N N . TRP A 1 93 ? 14.039 7.849 11.948 1.00 94.31 93 TRP A N 1
ATOM 756 C CA . TRP A 1 93 ? 15.242 8.642 12.151 1.00 94.31 93 TRP A CA 1
ATOM 757 C C . TRP A 1 93 ? 16.135 8.032 13.238 1.00 94.31 93 TRP A C 1
ATOM 759 O O . TRP A 1 93 ? 17.335 7.885 13.017 1.00 94.31 93 TRP A O 1
ATOM 769 N N . CYS A 1 94 ? 15.566 7.598 14.362 1.00 93.69 94 CYS A N 1
ATOM 770 C CA . CYS A 1 94 ? 16.306 6.944 15.439 1.00 93.69 94 CYS A CA 1
ATOM 771 C C . CYS A 1 94 ? 16.944 5.620 15.001 1.00 93.69 94 CYS A C 1
ATOM 773 O O . CYS A 1 94 ? 18.107 5.372 15.317 1.00 93.69 94 CYS A O 1
ATOM 775 N N . GLN A 1 95 ? 16.208 4.785 14.266 1.00 93.62 95 GLN A N 1
ATOM 776 C CA . GLN A 1 95 ? 16.667 3.445 13.907 1.00 93.62 95 GLN A CA 1
ATOM 777 C C . GLN A 1 95 ? 17.613 3.434 12.697 1.00 93.62 95 GLN A C 1
ATOM 779 O O . GLN A 1 95 ? 18.570 2.661 12.668 1.00 93.62 95 GLN A O 1
ATOM 784 N N . PHE A 1 96 ? 17.355 4.274 11.691 1.00 93.38 96 PHE A N 1
ATOM 785 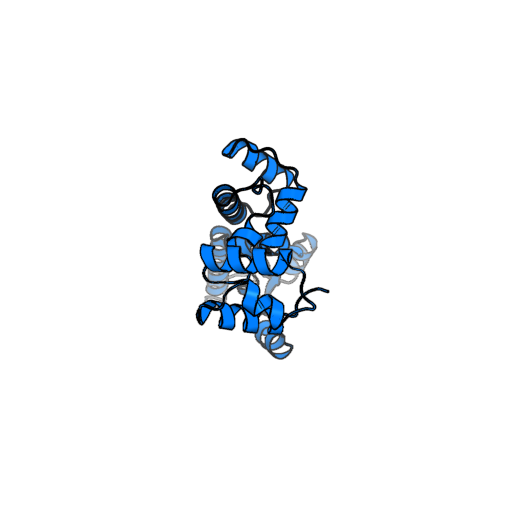C CA . PHE A 1 96 ? 18.062 4.224 10.405 1.00 93.38 96 PHE A CA 1
ATOM 786 C C . PHE A 1 96 ? 18.771 5.529 10.028 1.00 93.38 96 PHE A C 1
ATOM 788 O O . PHE A 1 96 ? 19.449 5.579 9.001 1.00 93.38 96 PHE A O 1
ATOM 795 N N . GLY A 1 97 ? 18.617 6.600 10.812 1.00 92.38 97 GLY A N 1
ATOM 796 C CA . GLY A 1 97 ? 19.187 7.913 10.497 1.00 92.38 97 GLY A CA 1
ATOM 797 C C . GLY A 1 97 ? 18.548 8.582 9.278 1.00 92.38 97 GLY A C 1
ATOM 798 O O . GLY A 1 97 ? 19.154 9.472 8.681 1.00 92.38 97 GLY A O 1
ATOM 799 N N . VAL A 1 98 ? 17.349 8.149 8.867 1.00 91.94 98 VAL A N 1
ATOM 800 C CA . VAL A 1 98 ? 16.694 8.646 7.651 1.00 91.94 98 VAL A CA 1
ATOM 801 C C . VAL A 1 98 ? 15.655 9.703 7.989 1.00 91.94 98 VAL A C 1
ATOM 803 O O . VAL A 1 98 ? 14.660 9.437 8.654 1.00 91.94 98 VAL A O 1
ATOM 806 N N . GLU A 1 99 ? 15.849 10.899 7.439 1.00 92.81 99 GLU A N 1
ATOM 807 C CA . GLU A 1 99 ? 14.889 11.993 7.550 1.00 92.81 99 GLU A CA 1
ATOM 808 C C . GLU A 1 99 ? 13.873 11.963 6.392 1.00 92.81 99 GLU A C 1
ATOM 810 O O . GLU A 1 99 ? 14.193 12.156 5.200 1.00 92.81 99 GLU A O 1
ATOM 815 N N . VAL A 1 100 ? 12.614 11.719 6.754 1.00 92.25 100 VAL A N 1
ATOM 816 C CA . VAL A 1 100 ? 11.469 11.692 5.841 1.00 92.25 100 VAL A CA 1
ATOM 817 C C . VAL A 1 100 ? 10.357 12.600 6.345 1.00 92.25 100 VAL A C 1
ATOM 819 O O . VAL A 1 100 ? 10.148 12.757 7.537 1.00 92.25 100 VAL A O 1
ATOM 822 N N . HIS A 1 101 ? 9.601 13.181 5.420 1.00 93.88 101 HIS A N 1
ATOM 823 C CA . HIS A 1 101 ? 8.386 13.916 5.765 1.00 93.88 101 HIS A CA 1
ATOM 824 C C . HIS A 1 101 ? 7.233 12.931 6.029 1.00 93.88 101 HIS A C 1
ATOM 826 O O . HIS A 1 101 ? 7.140 11.929 5.315 1.00 93.88 101 HIS A O 1
ATOM 832 N N . GLU A 1 102 ? 6.297 13.248 6.928 1.00 89.94 102 GLU A N 1
ATOM 833 C CA . GLU A 1 102 ? 5.124 12.414 7.269 1.00 89.94 102 GLU A CA 1
ATOM 834 C C . GLU A 1 102 ? 4.340 11.925 6.040 1.00 89.94 102 GLU A C 1
ATOM 836 O O . GLU A 1 102 ? 4.000 10.752 5.913 1.00 89.94 102 GLU A O 1
ATOM 841 N N . LEU A 1 103 ? 4.099 12.815 5.070 1.00 90.56 103 LEU A N 1
ATOM 842 C CA . LEU A 1 103 ? 3.483 12.482 3.776 1.00 90.56 103 LEU A CA 1
ATOM 843 C C . LEU A 1 103 ? 4.181 11.336 3.019 1.00 90.56 103 LEU A C 1
ATOM 845 O O . LEU A 1 103 ? 3.525 10.641 2.244 1.00 90.56 103 LEU A O 1
ATOM 849 N N . THR A 1 104 ? 5.486 11.136 3.213 1.00 92.19 104 THR A N 1
ATOM 850 C CA . THR A 1 104 ? 6.238 10.011 2.630 1.00 92.19 104 THR A CA 1
ATOM 851 C C . THR A 1 104 ? 5.758 8.696 3.228 1.00 92.19 104 THR A C 1
ATOM 853 O O . THR A 1 104 ? 5.426 7.779 2.480 1.00 92.19 104 THR A O 1
ATOM 856 N N . ILE A 1 105 ? 5.637 8.645 4.557 1.00 89.62 105 ILE A N 1
ATOM 857 C CA . ILE A 1 105 ? 5.109 7.493 5.293 1.00 89.62 105 ILE A CA 1
ATOM 858 C C . ILE A 1 105 ? 3.636 7.284 4.938 1.00 89.62 105 ILE A C 1
ATOM 860 O O . ILE A 1 105 ? 3.242 6.185 4.575 1.00 89.62 105 ILE A O 1
ATOM 864 N N . SER A 1 106 ? 2.827 8.347 4.913 1.00 89.12 106 SER A N 1
ATOM 865 C CA . SER A 1 106 ? 1.411 8.256 4.529 1.00 89.12 106 SER A CA 1
ATOM 866 C C . SER A 1 106 ? 1.215 7.660 3.130 1.00 89.12 106 SER A C 1
ATOM 868 O O . SER A 1 106 ? 0.338 6.821 2.926 1.00 89.12 106 SER A O 1
ATOM 870 N N . ARG A 1 107 ? 2.018 8.084 2.146 1.00 88.31 107 ARG A N 1
ATOM 871 C CA . ARG A 1 107 ? 1.960 7.544 0.779 1.00 88.31 107 ARG A CA 1
ATOM 872 C C . ARG A 1 107 ? 2.417 6.091 0.717 1.00 88.31 107 ARG A C 1
ATOM 874 O O . ARG A 1 107 ? 1.794 5.331 -0.017 1.00 88.31 107 ARG A O 1
ATOM 881 N N . LEU A 1 108 ? 3.457 5.733 1.473 1.00 89.75 108 LEU A N 1
ATOM 882 C CA . LEU A 1 108 ? 3.939 4.358 1.588 1.00 89.75 108 LEU A CA 1
ATOM 883 C C . LEU A 1 108 ? 2.834 3.456 2.153 1.00 89.75 108 LEU A C 1
ATOM 885 O O . LEU A 1 108 ? 2.347 2.578 1.454 1.00 89.75 108 LEU A O 1
ATOM 889 N N . LEU A 1 109 ? 2.299 3.787 3.328 1.00 87.12 109 LEU A N 1
ATOM 890 C CA . LEU A 1 109 ? 1.226 3.016 3.961 1.00 87.12 109 LEU A CA 1
ATOM 891 C C . LEU A 1 109 ? -0.016 2.881 3.066 1.00 87.12 109 LEU A C 1
ATOM 893 O O . LEU A 1 109 ? -0.623 1.816 2.991 1.00 87.12 109 LEU A O 1
ATOM 897 N N . LYS A 1 110 ? -0.374 3.932 2.317 1.00 85.88 110 LYS A N 1
ATOM 898 C CA . LYS A 1 110 ? -1.455 3.859 1.321 1.00 85.88 110 LYS A CA 1
ATOM 899 C C . LYS A 1 110 ? -1.138 2.909 0.166 1.00 85.88 110 LYS A C 1
ATOM 901 O O . LYS A 1 110 ? -2.058 2.241 -0.300 1.00 85.88 110 LYS A O 1
ATOM 906 N N . SER A 1 111 ? 0.109 2.858 -0.311 1.00 84.81 111 SER A N 1
ATOM 907 C CA . SER A 1 111 ? 0.496 1.920 -1.372 1.00 84.81 111 SER A CA 1
ATOM 908 C C . SER A 1 111 ? 0.423 0.462 -0.927 1.00 84.81 111 SER A C 1
ATOM 910 O O . SER A 1 111 ? 0.094 -0.386 -1.749 1.00 84.81 111 SER A O 1
ATOM 912 N N . ASP A 1 112 ? 0.612 0.198 0.366 1.00 81.12 112 ASP A N 1
ATOM 913 C CA . ASP A 1 112 ? 0.504 -1.142 0.957 1.00 81.12 112 ASP A CA 1
ATOM 914 C C . ASP A 1 112 ? -0.908 -1.460 1.477 1.00 81.12 112 ASP A C 1
ATOM 916 O O . ASP A 1 112 ? -1.125 -2.456 2.162 1.00 81.12 112 ASP A O 1
ATOM 920 N N . ALA A 1 113 ? -1.893 -0.610 1.157 1.00 79.94 113 ALA A N 1
ATOM 921 C CA . ALA A 1 113 ? -3.272 -0.696 1.642 1.00 79.94 113 ALA A CA 1
ATOM 922 C C . ALA A 1 113 ? -3.410 -0.693 3.183 1.00 79.94 113 ALA A C 1
ATOM 924 O O . ALA A 1 113 ? -4.451 -1.070 3.724 1.00 79.94 113 ALA A O 1
ATOM 925 N N . LEU A 1 114 ? -2.403 -0.197 3.903 1.00 72.50 114 LEU A N 1
ATOM 926 C CA . LEU A 1 114 ? -2.393 -0.049 5.355 1.00 72.50 114 LEU A CA 1
ATOM 927 C C . LEU A 1 114 ? -2.991 1.312 5.732 1.00 72.50 114 LEU A C 1
ATOM 929 O O . LEU A 1 114 ? -2.309 2.309 5.954 1.00 72.50 114 LEU A O 1
ATOM 933 N N . SER A 1 115 ? -4.322 1.371 5.773 1.00 67.31 115 SER A N 1
ATOM 934 C CA . SER A 1 115 ? -5.032 2.495 6.395 1.00 67.31 115 SER A CA 1
ATOM 935 C C . SER A 1 115 ? -4.898 2.423 7.917 1.00 67.31 115 SER A C 1
ATOM 937 O O . SER A 1 115 ? -4.887 1.322 8.465 1.00 67.31 115 SER A O 1
ATOM 939 N N . ASN A 1 116 ? -4.948 3.566 8.615 1.00 63.56 116 ASN A N 1
ATOM 940 C CA . ASN A 1 116 ? -5.120 3.597 10.075 1.00 63.56 116 ASN A CA 1
ATOM 941 C C . ASN A 1 116 ? -6.248 2.653 10.516 1.00 63.56 116 ASN A C 1
ATOM 943 O O . ASN A 1 116 ? -6.054 1.837 11.403 1.00 63.56 116 ASN A O 1
ATOM 947 N N . LYS A 1 117 ? -7.378 2.634 9.795 1.00 57.72 117 LYS A N 1
ATOM 948 C CA . LYS A 1 117 ? -8.502 1.726 10.077 1.00 57.72 117 LYS A CA 1
ATOM 949 C C . LYS A 1 117 ? -8.134 0.235 9.985 1.00 57.72 117 LYS A C 1
ATOM 951 O O . LYS A 1 117 ? -8.703 -0.578 10.705 1.00 57.72 117 LYS A O 1
ATOM 956 N N . ILE A 1 118 ? -7.223 -0.136 9.088 1.00 56.31 118 ILE A N 1
ATOM 957 C CA . ILE A 1 118 ? -6.772 -1.520 8.876 1.00 56.31 118 ILE A CA 1
ATOM 958 C C . ILE A 1 118 ? -5.716 -1.900 9.921 1.00 56.31 118 ILE A C 1
ATOM 960 O O . ILE A 1 118 ? -5.838 -2.962 10.524 1.00 56.31 118 ILE A O 1
ATOM 964 N N . ASN A 1 119 ? -4.760 -1.015 10.215 1.00 57.31 119 ASN A N 1
ATOM 965 C CA . ASN A 1 119 ? -3.744 -1.231 11.253 1.00 57.31 119 ASN A CA 1
ATOM 966 C C . ASN A 1 119 ? -4.361 -1.333 12.652 1.00 57.31 119 ASN A C 1
ATOM 968 O O . ASN A 1 119 ? -4.044 -2.257 13.401 1.00 57.31 119 ASN A O 1
ATOM 972 N N . THR A 1 120 ? -5.317 -0.456 12.973 1.00 55.22 120 THR A N 1
ATOM 973 C CA . THR A 1 120 ? -6.115 -0.531 14.203 1.00 55.22 120 THR A CA 1
ATOM 974 C C . THR A 1 120 ? -6.799 -1.900 14.312 1.00 55.22 120 THR A C 1
ATOM 976 O O . THR A 1 120 ? -6.617 -2.597 15.308 1.00 55.22 120 THR A O 1
ATOM 979 N N . ARG A 1 121 ? -7.444 -2.365 13.232 1.00 52.97 121 ARG A N 1
ATOM 980 C CA . ARG A 1 121 ? -8.138 -3.663 13.168 1.00 52.97 121 ARG A CA 1
ATOM 981 C C . ARG A 1 121 ? -7.214 -4.885 13.282 1.00 52.97 121 ARG A C 1
ATOM 983 O O . ARG A 1 121 ? -7.620 -5.886 13.864 1.00 52.97 121 ARG A O 1
ATOM 990 N N . ILE A 1 122 ? -6.011 -4.847 12.703 1.00 53.91 122 ILE A N 1
ATOM 991 C CA . ILE A 1 122 ? -5.049 -5.967 12.730 1.00 53.91 122 ILE A CA 1
ATOM 992 C C . ILE A 1 122 ? -4.467 -6.161 14.133 1.00 53.91 122 ILE A C 1
ATOM 994 O O . ILE A 1 122 ? -4.374 -7.294 14.596 1.00 53.91 122 ILE A O 1
ATOM 998 N N . ALA A 1 123 ? -4.101 -5.080 14.817 1.00 51.41 123 ALA A N 1
ATOM 999 C CA . ALA A 1 123 ? -3.512 -5.156 16.152 1.00 51.41 123 ALA A CA 1
ATOM 1000 C C . ALA A 1 123 ? -4.555 -5.348 17.267 1.00 51.41 123 ALA A C 1
ATOM 1002 O O . ALA A 1 123 ? -4.269 -6.018 18.249 1.00 51.41 123 ALA A O 1
ATOM 1003 N N . GLN A 1 124 ? -5.797 -4.888 17.090 1.00 51.19 124 GLN A N 1
ATOM 1004 C CA . GLN A 1 124 ? -6.883 -5.190 18.036 1.00 51.19 124 GLN A CA 1
ATOM 1005 C C . GLN A 1 124 ? -7.313 -6.658 18.026 1.00 51.19 124 GLN A C 1
ATOM 1007 O O . GLN A 1 124 ? -7.685 -7.199 19.060 1.00 51.19 124 GLN A O 1
ATOM 1012 N N . LYS A 1 125 ? -7.177 -7.352 16.889 1.00 49.09 125 LYS A N 1
ATOM 1013 C CA . LYS A 1 125 ? -7.300 -8.818 16.851 1.00 49.09 125 LYS A CA 1
ATOM 1014 C C . LYS A 1 125 ? -6.225 -9.539 17.677 1.00 49.09 125 LYS A C 1
ATOM 1016 O O . LYS A 1 125 ? -6.341 -10.746 17.849 1.00 49.09 125 LYS A O 1
ATOM 1021 N N . ARG A 1 126 ? -5.173 -8.840 18.115 1.00 52.53 126 ARG A N 1
ATOM 1022 C CA . ARG A 1 126 ? -3.948 -9.424 18.666 1.00 52.53 126 ARG A CA 1
ATOM 1023 C C . ARG A 1 126 ? -3.667 -9.075 20.128 1.00 52.53 126 ARG A C 1
ATOM 1025 O O . ARG A 1 126 ? -2.613 -9.507 20.564 1.00 52.53 126 ARG A O 1
ATOM 1032 N N . ASP A 1 127 ? -4.517 -8.354 20.875 1.00 65.00 127 ASP A N 1
ATOM 1033 C CA . ASP A 1 127 ? -4.317 -8.212 22.334 1.00 65.00 127 ASP A CA 1
ATOM 1034 C C . ASP A 1 127 ? -4.824 -9.477 23.050 1.00 65.00 127 ASP A C 1
ATOM 1036 O O . ASP A 1 127 ? -6.025 -9.599 23.314 1.00 65.00 127 ASP A O 1
ATOM 1040 N N . PRO A 1 128 ? -3.944 -10.449 23.348 1.00 70.00 128 PRO A N 1
ATOM 1041 C CA . PRO A 1 128 ? -4.358 -11.752 23.849 1.00 70.00 128 PRO A CA 1
ATOM 104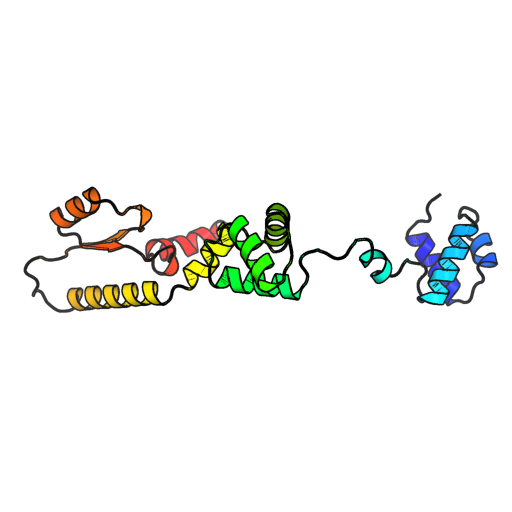2 C C . PRO A 1 128 ? -4.681 -11.675 25.344 1.00 70.00 128 PRO A C 1
ATOM 1044 O O . PRO A 1 128 ? -5.383 -12.532 25.867 1.00 70.00 128 PRO A O 1
ATOM 1047 N N . ILE A 1 129 ? -4.161 -10.655 26.036 1.00 75.94 129 ILE A N 1
ATOM 1048 C CA . ILE A 1 129 ? -4.298 -10.491 27.480 1.00 75.94 129 ILE A CA 1
ATOM 1049 C C . ILE A 1 129 ? -5.711 -10.006 27.782 1.00 75.94 129 ILE A C 1
ATOM 1051 O O . ILE A 1 129 ? -6.407 -10.621 28.582 1.00 75.94 129 ILE A O 1
ATOM 1055 N N . GLN A 1 130 ? -6.163 -8.946 27.107 1.00 72.31 130 GLN A N 1
ATOM 1056 C CA . GLN A 1 130 ? -7.525 -8.432 27.291 1.00 72.31 130 GLN A CA 1
ATOM 1057 C C . GLN A 1 130 ? -8.587 -9.441 26.838 1.00 72.31 130 GLN A C 1
ATOM 1059 O O . GLN A 1 130 ? -9.622 -9.577 27.489 1.00 72.31 130 GLN A O 1
ATOM 1064 N N . GLN A 1 131 ? -8.318 -10.189 25.761 1.00 75.06 131 GLN A N 1
ATOM 1065 C CA . GLN A 1 131 ? -9.186 -11.291 25.337 1.00 75.06 131 GLN A CA 1
ATOM 1066 C C . GLN A 1 131 ? -9.238 -12.403 26.390 1.00 75.06 131 GLN A C 1
ATOM 1068 O O . GLN A 1 131 ? -10.331 -12.808 26.771 1.00 75.06 131 GLN A O 1
ATOM 1073 N N . GLY A 1 132 ? -8.088 -12.831 26.919 1.00 78.75 132 GLY A N 1
ATOM 1074 C CA . GLY A 1 132 ? -8.024 -13.864 27.953 1.00 78.75 132 GLY A CA 1
ATOM 1075 C C . GLY A 1 132 ? -8.757 -13.477 29.240 1.00 78.75 132 GLY A C 1
ATOM 1076 O O . GLY A 1 132 ? -9.538 -14.272 29.750 1.00 78.75 132 GLY A O 1
ATOM 1077 N N . ILE A 1 133 ? -8.583 -12.237 29.720 1.00 81.25 133 ILE A N 1
ATOM 1078 C CA . ILE A 1 133 ? -9.300 -11.717 30.902 1.00 81.25 133 ILE A CA 1
ATOM 1079 C C . ILE A 1 133 ? -10.817 -11.749 30.675 1.00 81.25 133 ILE A C 1
ATOM 1081 O O . ILE A 1 133 ? -11.582 -12.123 31.564 1.00 81.25 133 ILE A O 1
ATOM 1085 N N . TYR A 1 134 ? -11.268 -11.354 29.483 1.00 80.25 134 TYR A N 1
ATOM 1086 C CA . TYR A 1 134 ? -12.685 -11.384 29.141 1.00 80.25 134 TYR A CA 1
ATOM 1087 C C . TYR A 1 134 ? -13.236 -12.813 29.083 1.00 80.25 134 TYR A C 1
ATOM 1089 O O . TYR A 1 134 ? -14.309 -13.075 29.623 1.00 80.25 134 TYR A O 1
ATOM 1097 N N . GLU A 1 135 ? -12.520 -13.732 28.435 1.00 80.69 135 GLU A N 1
ATOM 1098 C CA . GLU A 1 135 ? -12.922 -15.136 28.308 1.00 80.69 135 GLU A CA 1
ATOM 1099 C C . GLU A 1 135 ? -12.992 -15.834 29.672 1.00 80.69 135 GLU A C 1
ATOM 1101 O O . GLU A 1 135 ? -13.959 -16.547 29.938 1.00 80.69 135 GLU A O 1
ATOM 1106 N N . GLU A 1 136 ? -12.027 -15.574 30.559 1.00 83.50 136 GLU A N 1
ATOM 1107 C CA . GLU A 1 136 ? -12.042 -16.049 31.946 1.00 83.50 136 GLU A CA 1
ATOM 1108 C C . GLU A 1 136 ? -13.266 -15.510 32.696 1.00 83.50 136 GLU A C 1
ATOM 1110 O O . GLU A 1 136 ? -14.035 -16.286 33.267 1.00 83.50 136 GLU A O 1
ATOM 1115 N N . LYS A 1 137 ? -13.529 -14.199 32.609 1.00 80.69 137 LYS A N 1
ATOM 1116 C CA . LYS A 1 137 ? -14.692 -13.580 33.259 1.00 80.69 137 LYS A CA 1
ATOM 1117 C C . LYS A 1 137 ? -16.019 -14.119 32.725 1.00 80.69 137 LYS A C 1
ATOM 1119 O O . LYS A 1 137 ? -16.962 -14.317 33.489 1.00 80.69 137 LYS A O 1
ATOM 1124 N N . LEU A 1 138 ? -16.108 -14.356 31.419 1.00 79.56 138 LEU A N 1
ATOM 1125 C CA . LEU A 1 138 ? -17.282 -14.955 30.793 1.00 79.56 138 LEU A CA 1
ATOM 1126 C C . LEU A 1 138 ? -17.495 -16.391 31.287 1.00 79.56 138 LEU A C 1
ATOM 1128 O O . LEU A 1 138 ? -18.628 -16.767 31.583 1.00 79.56 138 LEU A O 1
ATOM 1132 N N . ALA A 1 139 ? -16.421 -17.175 31.400 1.00 81.25 139 ALA A N 1
ATOM 1133 C CA . ALA A 1 139 ? -16.472 -18.541 31.906 1.00 81.25 139 ALA A CA 1
ATOM 1134 C C . ALA A 1 139 ? -16.919 -18.595 33.374 1.00 81.25 139 ALA A C 1
ATOM 1136 O O . ALA A 1 139 ? -17.764 -19.424 33.705 1.00 81.25 139 ALA A O 1
ATOM 1137 N N . GLU A 1 140 ? -16.424 -17.691 34.227 1.00 79.81 140 GLU A N 1
ATOM 1138 C CA . GLU A 1 140 ? -16.896 -17.535 35.612 1.00 79.81 140 GLU A CA 1
ATOM 1139 C C . GLU A 1 140 ? -18.403 -17.266 35.657 1.00 79.81 140 GLU A C 1
ATOM 1141 O O . GLU A 1 140 ? -19.142 -18.000 36.308 1.00 79.81 140 GLU A O 1
ATOM 1146 N N . LEU A 1 141 ? -18.880 -16.271 34.902 1.00 74.19 141 LEU A N 1
ATOM 1147 C CA . LEU A 1 141 ? -20.298 -15.895 34.884 1.00 74.19 141 LEU A CA 1
ATOM 1148 C C . LEU A 1 141 ? -21.193 -17.020 34.348 1.00 74.19 141 LEU A C 1
ATOM 1150 O O . LEU A 1 141 ? -22.293 -17.239 34.852 1.00 74.19 141 LEU A O 1
ATOM 1154 N N . MET A 1 142 ? -20.734 -17.755 33.331 1.00 72.62 142 MET A N 1
ATOM 1155 C CA . MET A 1 142 ? -21.456 -18.923 32.824 1.00 72.62 142 MET A CA 1
ATOM 1156 C C . MET A 1 142 ? -21.451 -20.086 33.824 1.00 72.62 142 MET A C 1
ATOM 1158 O O . MET A 1 142 ? -22.445 -20.802 33.916 1.00 72.62 142 MET A O 1
ATOM 1162 N N . ALA A 1 143 ? -20.368 -20.282 34.579 1.00 70.00 143 ALA A N 1
ATOM 1163 C CA . ALA A 1 143 ? -20.292 -21.312 35.613 1.00 70.00 143 ALA A CA 1
ATOM 1164 C C . ALA A 1 143 ? -21.204 -20.984 36.807 1.00 70.00 143 ALA A C 1
ATOM 1166 O O . ALA A 1 143 ? -21.948 -21.853 37.264 1.00 70.00 143 ALA A O 1
ATOM 1167 N N . GLU A 1 144 ? -21.206 -19.727 37.253 1.00 65.12 144 GLU A N 1
ATOM 1168 C CA . GLU A 1 144 ? -22.079 -19.208 38.314 1.00 65.12 144 GLU A CA 1
ATOM 1169 C C . GLU A 1 144 ? -23.564 -19.244 37.901 1.00 65.12 144 GLU A C 1
ATOM 1171 O O . GLU A 1 144 ? -24.422 -19.577 38.713 1.00 65.12 144 GLU A O 1
ATOM 1176 N N . GLY A 1 145 ? -23.879 -19.002 36.622 1.00 54.91 145 GLY A N 1
ATOM 1177 C CA . GLY A 1 145 ? -25.246 -19.053 36.086 1.00 54.91 145 GLY A CA 1
ATOM 1178 C C . GLY A 1 145 ? -25.798 -20.456 35.780 1.00 54.91 145 GLY A C 1
ATOM 1179 O O . GLY A 1 145 ? -27.001 -20.604 35.569 1.00 54.91 145 GLY A O 1
ATOM 1180 N N . VAL A 1 146 ? -24.957 -21.497 35.753 1.00 43.97 146 VAL A N 1
ATOM 1181 C CA . VAL A 1 146 ? -25.380 -22.898 35.525 1.00 43.97 146 VAL A CA 1
ATOM 1182 C C . VAL A 1 146 ? -25.402 -23.704 36.829 1.00 43.97 146 VAL A C 1
ATOM 1184 O O . VAL A 1 146 ? -26.113 -24.707 36.927 1.00 43.97 146 VAL A O 1
ATOM 1187 N N . ALA A 1 147 ? -24.691 -23.249 37.860 1.00 39.75 147 ALA A N 1
ATOM 1188 C CA . ALA A 1 147 ? -24.630 -23.909 39.151 1.00 39.75 147 ALA A CA 1
ATOM 1189 C C . ALA A 1 147 ? -25.085 -22.977 40.279 1.00 39.75 147 ALA A C 1
ATOM 1191 O O . ALA A 1 147 ? -24.283 -22.276 40.885 1.00 39.75 147 ALA A O 1
ATOM 1192 N N . SER A 1 148 ? -26.350 -23.150 40.666 1.00 36.38 148 SER A N 1
ATOM 1193 C CA . SER A 1 148 ? -26.930 -22.813 41.975 1.00 36.38 148 SER A CA 1
ATOM 1194 C C . SER A 1 148 ? -27.772 -21.542 42.028 1.00 36.38 148 SER A C 1
ATOM 1196 O O . SER A 1 148 ? -27.293 -20.426 41.867 1.00 36.38 148 SER A O 1
ATOM 1198 N N . GLY A 1 149 ? -29.022 -21.726 42.457 1.00 42.59 149 GLY A N 1
ATOM 1199 C CA . GLY A 1 149 ? -29.759 -20.719 43.219 1.00 42.59 149 GLY A CA 1
ATOM 1200 C C . GLY A 1 149 ? -29.087 -20.451 44.571 1.00 42.59 149 GLY A C 1
ATOM 1201 O O . GLY A 1 149 ? -29.632 -20.806 45.611 1.00 42.59 149 GLY A O 1
ATOM 1202 N N . ALA A 1 150 ? -27.879 -19.884 44.542 1.00 40.69 150 ALA A N 1
ATOM 1203 C CA . ALA A 1 150 ? -27.063 -19.552 45.709 1.00 40.69 150 ALA A CA 1
ATOM 1204 C C . ALA A 1 150 ? -26.343 -18.198 45.548 1.00 40.69 150 ALA A C 1
ATOM 1206 O O . ALA A 1 150 ? -25.238 -18.014 46.053 1.00 40.69 150 ALA A O 1
ATOM 1207 N N . ILE A 1 151 ? -26.980 -17.249 44.861 1.00 43.53 151 ILE A N 1
ATOM 1208 C CA . ILE A 1 151 ? -26.663 -15.821 44.942 1.00 43.53 151 ILE A CA 1
ATOM 1209 C C . ILE A 1 151 ? -27.989 -15.130 45.277 1.00 43.53 151 ILE A C 1
ATOM 1211 O O . ILE A 1 151 ? -28.979 -15.341 44.580 1.00 43.53 151 ILE A O 1
ATOM 1215 N N . GLU A 1 152 ? -28.038 -14.386 46.386 1.00 46.69 152 GLU A N 1
ATOM 1216 C CA . GLU A 1 152 ? -29.262 -13.719 46.874 1.00 46.69 152 GLU A CA 1
ATOM 1217 C C . GLU A 1 152 ? -29.758 -12.601 45.938 1.00 46.69 152 GLU A C 1
ATOM 1219 O O . GLU A 1 152 ? -30.924 -12.227 46.015 1.00 46.69 152 GLU A O 1
ATOM 1224 N N . ASP A 1 153 ? -28.919 -12.152 45.001 1.00 51.44 153 ASP A N 1
ATOM 1225 C CA . ASP A 1 153 ? -29.289 -11.283 43.885 1.00 51.44 153 ASP A CA 1
ATOM 1226 C C . ASP A 1 153 ? -29.175 -12.076 42.577 1.00 51.44 153 ASP A C 1
ATOM 1228 O O . ASP A 1 153 ? -28.084 -12.287 42.039 1.00 51.44 153 ASP A O 1
ATOM 1232 N N . SER A 1 154 ? -30.310 -12.564 42.076 1.00 49.94 154 SER A N 1
ATOM 1233 C CA . SER A 1 154 ? -30.372 -13.255 40.795 1.00 49.94 154 SER A CA 1
ATOM 1234 C C . SER A 1 154 ? -29.965 -12.300 39.672 1.00 49.94 154 SER A C 1
ATOM 1236 O O . SER A 1 154 ? -30.631 -11.306 39.389 1.00 49.94 154 SER A O 1
ATOM 1238 N N . VAL A 1 155 ? -28.852 -12.594 39.001 1.00 54.78 155 VAL A N 1
ATOM 1239 C CA . VAL A 1 155 ? -28.586 -11.996 37.692 1.00 54.78 155 VAL A CA 1
ATOM 1240 C C . VAL A 1 155 ? -29.536 -12.671 36.709 1.00 54.78 155 VAL A C 1
ATOM 1242 O O . VAL A 1 155 ? -29.224 -13.710 36.131 1.00 54.78 155 VAL A O 1
ATOM 1245 N N . ASP A 1 156 ? -30.721 -12.091 36.539 1.00 57.66 156 ASP A N 1
ATOM 1246 C CA . ASP A 1 156 ? -31.755 -12.632 35.649 1.00 57.66 156 ASP A CA 1
ATOM 1247 C C . ASP A 1 156 ? -31.350 -12.513 34.170 1.00 57.66 156 ASP A C 1
ATOM 1249 O O . ASP A 1 156 ? -31.873 -13.220 33.305 1.00 57.66 156 ASP A O 1
ATOM 1253 N N . MET A 1 157 ? -30.422 -11.598 33.856 1.00 65.25 157 MET A N 1
ATOM 1254 C CA . MET A 1 157 ? -30.061 -11.260 32.484 1.00 65.25 157 MET A CA 1
ATOM 1255 C C . MET A 1 157 ? -28.615 -10.762 32.357 1.00 65.25 157 MET A C 1
ATOM 1257 O O . MET A 1 157 ? -28.182 -9.849 33.063 1.00 65.25 157 MET A O 1
ATOM 1261 N N . LEU A 1 158 ? -27.890 -11.325 31.386 1.00 72.75 158 LEU A N 1
ATOM 1262 C CA . LEU A 1 158 ? -26.568 -10.866 30.957 1.00 72.75 158 LEU A CA 1
ATOM 1263 C C . LEU A 1 158 ? -26.711 -9.960 29.728 1.00 72.75 158 LEU A C 1
ATOM 1265 O O . LEU A 1 158 ? -27.260 -10.379 28.706 1.00 72.75 158 LEU A O 1
ATOM 1269 N N . LEU A 1 159 ? -26.196 -8.733 29.808 1.00 73.81 159 LEU A N 1
ATOM 1270 C CA . LEU A 1 159 ? -26.218 -7.772 28.705 1.00 73.81 159 LEU A CA 1
ATOM 1271 C C . LEU A 1 159 ? -24.807 -7.538 28.158 1.00 73.81 159 LEU A C 1
ATOM 1273 O O . LEU A 1 159 ? -23.925 -7.059 28.872 1.00 73.81 159 LEU A O 1
ATOM 1277 N N . TYR A 1 160 ? -24.625 -7.823 26.868 1.00 75.88 160 TYR A N 1
ATOM 1278 C CA . TYR A 1 160 ? -23.403 -7.512 26.127 1.00 75.88 160 TYR A CA 1
ATOM 1279 C C . TYR A 1 160 ? -23.461 -6.070 25.629 1.00 75.88 160 TYR A C 1
ATOM 1281 O O . TYR A 1 160 ? -24.371 -5.719 24.876 1.00 75.88 160 TYR A O 1
ATOM 1289 N N . LEU A 1 161 ? -22.479 -5.251 26.003 1.00 73.31 161 LEU A N 1
ATOM 1290 C CA . LEU A 1 161 ? -22.318 -3.906 25.456 1.00 73.31 161 LEU A CA 1
ATOM 1291 C C . LEU A 1 161 ? -20.932 -3.715 24.853 1.00 73.31 161 LEU A C 1
ATOM 1293 O O . LEU A 1 161 ? -19.932 -4.247 25.333 1.00 73.31 161 LEU A O 1
ATOM 1297 N N . ASP A 1 162 ? -20.892 -2.910 23.796 1.00 67.81 162 ASP A N 1
ATOM 1298 C CA . ASP A 1 162 ? -19.640 -2.362 23.297 1.00 67.81 162 ASP A CA 1
ATOM 1299 C C . ASP A 1 162 ? -19.055 -1.390 24.335 1.00 67.81 162 ASP A C 1
ATOM 1301 O O . ASP A 1 162 ? -19.793 -0.677 25.021 1.00 67.81 162 ASP A O 1
ATOM 1305 N N . GLU A 1 163 ? -17.730 -1.344 24.445 1.00 65.44 163 GLU A N 1
ATOM 1306 C CA . GLU A 1 163 ? -17.026 -0.467 25.388 1.00 65.44 163 GLU A CA 1
ATOM 1307 C C . GLU A 1 163 ? -17.360 1.011 25.131 1.00 65.44 163 GLU A C 1
ATOM 1309 O O . GLU A 1 163 ? -17.467 1.807 26.062 1.00 65.44 163 GLU A O 1
ATOM 1314 N N . SER A 1 164 ? -17.637 1.368 23.871 1.00 66.06 164 SER A N 1
ATOM 1315 C CA . SER A 1 164 ? -18.074 2.712 23.477 1.00 66.06 164 SER A CA 1
ATOM 1316 C C . SER A 1 164 ? -19.372 3.174 24.161 1.00 66.06 164 SER A C 1
ATOM 1318 O O . SER A 1 164 ? -19.622 4.377 24.255 1.00 66.06 164 SER A O 1
ATOM 1320 N N . ALA A 1 165 ? -20.183 2.243 24.674 1.00 65.19 165 ALA A N 1
ATOM 1321 C CA . ALA A 1 165 ? -21.410 2.525 25.413 1.00 65.19 165 ALA A CA 1
ATOM 1322 C C . ALA A 1 165 ? -21.198 2.610 26.939 1.00 65.19 165 ALA A C 1
ATOM 1324 O O . ALA A 1 165 ? -22.167 2.793 27.680 1.00 65.19 165 ALA A O 1
ATOM 1325 N N . ALA A 1 166 ? -19.963 2.486 27.437 1.00 68.62 166 ALA A N 1
ATOM 1326 C CA . ALA A 1 166 ? -19.675 2.539 28.865 1.00 68.62 166 ALA A CA 1
ATOM 1327 C C . ALA A 1 166 ? -19.941 3.943 29.433 1.00 68.62 166 ALA A C 1
ATOM 1329 O O . ALA A 1 166 ? -19.171 4.882 29.242 1.00 68.62 166 ALA A O 1
ATOM 1330 N N . SER A 1 167 ? -21.036 4.083 30.182 1.00 79.19 167 SER A N 1
ATOM 1331 C CA . SER A 1 167 ? -21.325 5.281 30.972 1.00 79.19 167 SER A CA 1
ATOM 1332 C C . SER A 1 167 ? -21.805 4.905 32.366 1.00 79.19 167 SER A C 1
ATOM 1334 O O . SER A 1 167 ? -22.472 3.885 32.550 1.00 79.19 167 SER A O 1
ATOM 1336 N N . GLU A 1 168 ? -21.503 5.755 33.346 1.00 80.19 168 GLU A N 1
ATOM 1337 C CA . GLU A 1 168 ? -21.896 5.526 34.741 1.00 80.19 168 GLU A CA 1
ATOM 1338 C C . GLU A 1 168 ? -23.415 5.398 34.888 1.00 80.19 168 GLU A C 1
ATOM 1340 O O . GLU A 1 168 ? -23.923 4.517 35.573 1.00 80.19 168 GLU A O 1
ATOM 1345 N N . LYS A 1 169 ? -24.155 6.205 34.123 1.00 85.12 169 LYS A N 1
ATOM 1346 C CA . LYS A 1 169 ? -25.615 6.144 34.064 1.00 85.12 169 LYS A CA 1
ATOM 1347 C C . LYS A 1 169 ? -26.123 4.769 33.619 1.00 85.12 169 LYS A C 1
ATOM 1349 O O . LYS A 1 169 ? -27.061 4.253 34.218 1.00 85.12 169 LYS A O 1
ATOM 1354 N N . ILE A 1 170 ? -25.522 4.183 32.581 1.00 80.44 170 ILE A N 1
ATOM 1355 C CA . ILE A 1 170 ? -25.910 2.854 32.081 1.00 80.44 170 ILE A CA 1
ATOM 1356 C C . ILE A 1 170 ? -25.591 1.782 33.126 1.00 80.44 170 ILE A C 1
ATOM 1358 O O . ILE A 1 170 ? -26.425 0.914 33.371 1.00 80.44 170 ILE A O 1
ATOM 1362 N N . ARG A 1 171 ? -24.441 1.891 33.808 1.00 79.50 171 ARG A N 1
ATOM 1363 C CA . ARG A 1 171 ? -24.068 0.985 34.906 1.00 79.50 171 ARG A CA 1
ATOM 1364 C C . ARG A 1 171 ? -25.104 0.998 36.025 1.00 79.50 171 ARG A C 1
ATOM 1366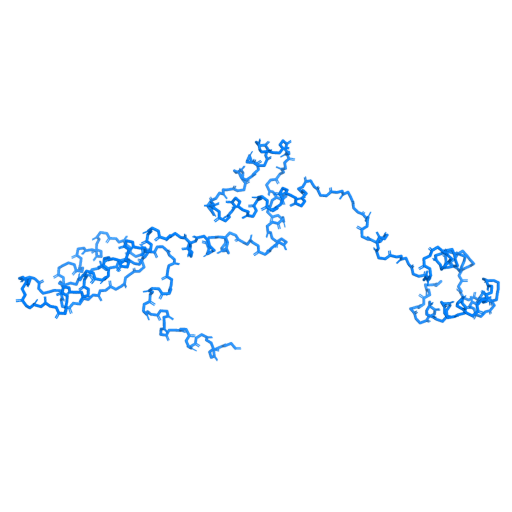 O O . ARG A 1 171 ? -25.607 -0.063 36.385 1.00 79.50 171 ARG A O 1
ATOM 1373 N N . THR A 1 172 ? -25.482 2.184 36.503 1.00 81.81 172 THR A N 1
ATOM 1374 C CA . THR A 1 172 ? -26.496 2.329 37.556 1.00 81.81 172 THR A CA 1
ATOM 1375 C C . THR A 1 172 ? -27.856 1.786 37.116 1.00 81.81 172 THR A C 1
ATOM 1377 O O . THR A 1 172 ? -28.499 1.072 37.878 1.00 81.81 172 THR A O 1
ATOM 1380 N N . MET A 1 173 ? -28.294 2.084 35.887 1.00 84.06 173 MET A N 1
ATOM 1381 C CA . MET A 1 173 ? -29.587 1.611 35.376 1.00 84.06 173 MET A CA 1
ATOM 1382 C C . MET A 1 173 ? -29.653 0.084 35.271 1.00 84.06 173 MET A C 1
ATOM 1384 O O . MET A 1 173 ? -30.655 -0.505 35.665 1.00 84.06 173 MET A O 1
ATOM 1388 N N . CYS A 1 174 ? -28.602 -0.564 34.764 1.00 79.19 174 CYS A N 1
ATOM 1389 C CA . CYS A 1 174 ? -28.570 -2.022 34.659 1.00 79.19 174 CYS A CA 1
ATOM 1390 C C . CYS A 1 174 ? -28.478 -2.695 36.033 1.00 79.19 174 CYS A C 1
ATOM 1392 O O . CYS A 1 174 ? -29.203 -3.654 36.272 1.00 79.19 174 CYS A O 1
ATOM 1394 N N . GLN A 1 175 ? -27.677 -2.152 36.957 1.00 75.75 175 GLN A N 1
ATOM 1395 C CA . GLN A 1 175 ? -27.606 -2.657 38.334 1.00 75.75 175 GLN A CA 1
ATOM 1396 C C . GLN A 1 175 ? -28.961 -2.571 39.048 1.00 75.75 175 GLN A C 1
ATOM 1398 O O . GLN A 1 175 ? -29.393 -3.544 39.654 1.00 75.75 175 GLN A O 1
ATOM 1403 N N . GLN A 1 176 ? -29.671 -1.443 38.925 1.00 79.38 176 GLN A N 1
ATOM 1404 C CA . GLN A 1 176 ? -31.022 -1.278 39.482 1.00 79.38 176 GLN A CA 1
ATOM 1405 C C . GLN A 1 176 ? -32.048 -2.249 38.883 1.00 79.38 176 GLN A C 1
ATOM 1407 O O . GLN A 1 176 ? -33.062 -2.530 39.515 1.00 79.38 176 GLN A O 1
ATOM 1412 N N . ALA A 1 177 ? -31.799 -2.738 37.669 1.00 80.94 177 ALA A N 1
ATOM 1413 C CA . ALA A 1 177 ? -32.660 -3.678 36.966 1.00 80.94 177 ALA A CA 1
ATOM 1414 C C . ALA A 1 177 ? -32.261 -5.153 37.174 1.00 80.94 177 ALA A C 1
ATOM 1416 O O . ALA A 1 177 ? -32.859 -6.013 36.534 1.00 80.94 177 ALA A O 1
ATOM 1417 N N . GLY A 1 178 ? -31.254 -5.453 38.007 1.00 75.69 178 GLY A N 1
ATOM 1418 C CA . GLY A 1 178 ? -30.754 -6.825 38.196 1.00 75.69 178 GLY A CA 1
ATOM 1419 C C . GLY A 1 178 ? -30.018 -7.392 36.973 1.00 75.69 178 GLY A C 1
ATOM 1420 O O . GLY A 1 178 ? -29.892 -8.604 36.816 1.00 75.69 178 GLY A O 1
ATOM 1421 N N . VAL A 1 179 ? -29.544 -6.524 36.074 1.00 79.31 179 VAL A N 1
ATOM 1422 C CA . VAL A 1 179 ? -28.864 -6.908 34.831 1.00 79.31 179 VAL A CA 1
ATOM 1423 C C . VAL A 1 179 ? -27.358 -6.789 35.012 1.00 79.31 179 VAL A C 1
ATOM 1425 O O . VAL A 1 179 ? -26.840 -5.709 35.318 1.00 79.31 179 VAL A O 1
ATOM 1428 N N . TYR A 1 180 ? -26.636 -7.874 34.740 1.00 75.62 180 TYR A N 1
ATOM 1429 C CA . TYR A 1 180 ? -25.179 -7.839 34.738 1.00 75.62 180 TYR A CA 1
ATOM 1430 C C . TYR A 1 180 ? -24.660 -7.330 33.394 1.00 75.62 180 TYR A C 1
ATOM 1432 O O . TYR A 1 180 ? -24.971 -7.863 32.326 1.00 75.62 180 TYR A O 1
ATOM 1440 N N . LEU A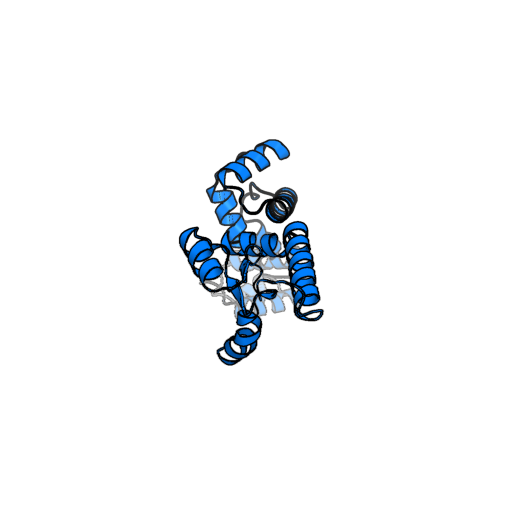 1 181 ? -23.854 -6.274 33.460 1.00 77.31 181 LEU A N 1
ATOM 1441 C CA . LEU A 1 181 ? -23.220 -5.648 32.307 1.00 77.31 181 LEU A CA 1
ATOM 1442 C C . LEU A 1 181 ? -21.870 -6.291 32.028 1.00 77.31 181 LEU A C 1
ATOM 1444 O O . LEU A 1 181 ? -20.950 -6.178 32.838 1.00 77.31 181 LEU A O 1
ATOM 1448 N N . LEU A 1 182 ? -21.732 -6.875 30.841 1.00 78.50 182 LEU A N 1
ATOM 1449 C CA . LEU A 1 182 ? -20.465 -7.387 30.349 1.00 78.50 182 LEU A CA 1
ATOM 1450 C C . LEU A 1 182 ? -20.009 -6.559 29.144 1.00 78.50 182 LEU A C 1
ATOM 1452 O O . LEU A 1 182 ? -20.640 -6.567 28.084 1.00 78.50 182 LEU A O 1
ATOM 1456 N N . TYR A 1 183 ? -18.906 -5.833 29.319 1.00 78.12 183 TYR A N 1
ATOM 1457 C CA . TYR A 1 183 ? -18.294 -5.059 28.243 1.00 78.12 183 TYR A CA 1
ATOM 1458 C C . TYR A 1 183 ? -17.400 -5.954 27.399 1.00 78.12 183 TYR A C 1
ATOM 1460 O O . TYR A 1 183 ? -16.566 -6.686 27.929 1.00 78.12 183 TYR A O 1
ATOM 1468 N N . LEU A 1 184 ? -17.581 -5.884 26.085 1.00 74.06 184 LEU A N 1
ATOM 1469 C CA . LEU A 1 184 ? -16.715 -6.568 25.137 1.00 74.06 184 LEU A CA 1
ATOM 1470 C C . LEU A 1 184 ? -15.306 -5.959 25.172 1.00 74.06 184 LEU A C 1
ATOM 1472 O O . LEU A 1 184 ? -15.179 -4.740 25.309 1.00 74.06 184 LEU A O 1
ATOM 1476 N N . PRO A 1 185 ? -14.252 -6.772 24.988 1.00 72.06 185 PRO A N 1
ATOM 1477 C CA . PRO A 1 185 ? -12.913 -6.238 24.848 1.00 72.06 185 PRO A CA 1
ATOM 1478 C C . PRO A 1 185 ? -12.828 -5.425 23.547 1.00 72.06 185 PRO A C 1
ATOM 1480 O O . PRO A 1 185 ? -13.536 -5.742 22.574 1.00 72.06 185 PRO A O 1
ATOM 1483 N N . PRO A 1 186 ? -11.960 -4.397 23.500 1.00 67.25 186 PRO A N 1
ATOM 1484 C CA . PRO A 1 186 ? -11.870 -3.483 22.372 1.00 67.25 186 PRO A CA 1
ATOM 1485 C C . PRO A 1 186 ? -11.839 -4.226 21.033 1.00 67.25 186 PRO A C 1
ATOM 1487 O O . PRO A 1 186 ? -10.974 -5.067 20.789 1.00 67.25 186 PRO A O 1
ATOM 1490 N N . TYR A 1 187 ? -12.790 -3.904 20.150 1.00 62.62 187 TYR A N 1
ATOM 1491 C CA . TYR A 1 187 ? -12.843 -4.402 18.770 1.00 62.62 187 TYR A CA 1
ATOM 1492 C C . TYR A 1 187 ? -12.732 -5.932 18.634 1.00 62.62 187 TYR A C 1
ATOM 1494 O O . TYR A 1 187 ? -12.072 -6.440 17.722 1.00 62.62 187 TYR A O 1
ATOM 1502 N N . SER A 1 188 ? -13.448 -6.665 19.491 1.00 68.75 188 SER A N 1
ATOM 1503 C CA . SER A 1 188 ? -13.580 -8.126 19.426 1.00 68.75 188 SER A CA 1
ATOM 1504 C C . SER A 1 188 ? -14.952 -8.564 18.887 1.00 68.75 188 SER A C 1
ATOM 1506 O O . SER A 1 188 ? -15.743 -9.170 19.609 1.00 68.75 188 SER A O 1
ATOM 1508 N N . PRO A 1 189 ? -15.272 -8.302 17.600 1.00 67.19 189 PRO A N 1
ATOM 1509 C CA . PRO A 1 189 ? -16.582 -8.619 17.031 1.00 67.19 189 PRO A CA 1
ATOM 1510 C C . PRO A 1 189 ? -16.880 -10.122 17.049 1.00 67.19 189 PRO A C 1
ATOM 1512 O O . PRO A 1 189 ? -18.036 -10.509 17.084 1.00 67.19 189 PRO A O 1
ATOM 1515 N N . HIS A 1 190 ? -15.858 -10.980 17.059 1.00 70.62 190 HIS A N 1
ATOM 1516 C CA . HIS A 1 190 ? -16.033 -12.433 17.131 1.00 70.62 190 HIS A CA 1
ATOM 1517 C C . HIS A 1 190 ? -16.612 -12.901 18.479 1.00 70.62 190 HIS A C 1
ATOM 1519 O O . HIS A 1 190 ? -17.317 -13.910 18.517 1.00 70.62 190 HIS A O 1
ATOM 1525 N N . LEU A 1 191 ? -16.356 -12.141 19.552 1.00 73.25 191 LEU A N 1
ATOM 1526 C CA . LEU A 1 191 ? -16.907 -12.364 20.892 1.00 73.25 191 LEU A CA 1
ATOM 1527 C C . LEU A 1 191 ? -18.285 -11.715 21.071 1.00 73.25 191 LEU A C 1
ATOM 1529 O O . LEU A 1 191 ? -18.970 -12.000 22.045 1.00 73.25 191 LEU A O 1
ATOM 1533 N N . ASN A 1 192 ? -18.716 -10.864 20.133 1.00 76.31 192 ASN A N 1
ATOM 1534 C CA . ASN A 1 192 ? -20.038 -10.256 20.166 1.00 76.31 192 ASN A CA 1
ATOM 1535 C C . ASN A 1 192 ? -21.085 -11.237 19.597 1.00 76.31 192 ASN A C 1
ATOM 1537 O O . ASN A 1 192 ? -21.071 -11.495 18.386 1.00 76.31 192 ASN A O 1
ATOM 1541 N N . PRO A 1 193 ? -22.045 -11.732 20.404 1.00 77.50 193 PRO A N 1
ATOM 1542 C CA . PRO A 1 193 ? -23.067 -12.672 19.929 1.00 77.50 193 PRO A CA 1
ATOM 1543 C C . PRO A 1 193 ? -23.904 -12.117 18.766 1.00 77.50 193 PRO A C 1
ATOM 1545 O O . PRO A 1 193 ? -24.365 -12.852 17.888 1.00 77.50 193 PRO A O 1
ATOM 1548 N N . ILE A 1 194 ? -24.070 -10.793 18.725 1.00 78.56 194 ILE A N 1
ATOM 1549 C CA . ILE A 1 194 ? -24.820 -10.107 17.677 1.00 78.56 194 ILE A CA 1
ATOM 1550 C C . ILE A 1 194 ? -24.116 -10.260 16.319 1.00 78.56 194 ILE A C 1
ATOM 1552 O O . ILE A 1 194 ? -24.756 -10.576 15.317 1.00 78.56 194 ILE A O 1
ATOM 1556 N N . GLU A 1 195 ? -22.791 -10.121 16.266 1.00 75.62 195 GLU A N 1
ATOM 1557 C CA . GLU A 1 195 ? -22.028 -10.258 15.018 1.00 75.62 195 GLU A CA 1
ATOM 1558 C C . GLU A 1 195 ? -22.052 -11.693 14.473 1.00 75.62 195 GLU A C 1
ATOM 1560 O O . GLU A 1 195 ? -22.090 -11.869 13.256 1.00 75.62 195 GLU A O 1
ATOM 1565 N N . GLN A 1 196 ? -22.127 -12.716 15.336 1.00 76.06 196 GLN A N 1
ATOM 1566 C CA . GLN A 1 196 ? -22.328 -14.110 14.907 1.00 76.06 196 GLN A CA 1
ATOM 1567 C C . GLN A 1 196 ? -23.669 -14.290 14.179 1.00 76.06 196 GLN A C 1
ATOM 1569 O O . GLN A 1 196 ? -23.751 -15.021 13.193 1.00 76.06 196 GLN A O 1
ATOM 1574 N N . SER A 1 197 ? -24.697 -13.559 14.614 1.00 80.69 197 SER A N 1
ATOM 1575 C CA . SER A 1 197 ? -26.031 -13.580 14.003 1.00 80.69 197 SER A CA 1
ATOM 1576 C C . SER A 1 197 ? -26.094 -12.770 12.700 1.00 80.69 197 SER A C 1
ATOM 1578 O O . SER A 1 197 ? -26.805 -13.144 11.768 1.00 80.69 197 SER A O 1
ATOM 1580 N N . PHE A 1 198 ? -25.329 -11.677 12.592 1.00 79.50 198 PHE A N 1
ATOM 1581 C CA . PHE A 1 198 ? -25.273 -10.837 11.387 1.00 79.50 198 PHE A CA 1
ATOM 1582 C C . PHE A 1 198 ? -24.298 -11.336 10.314 1.00 79.50 198 PHE A C 1
ATOM 1584 O O . PHE A 1 198 ? -24.429 -10.939 9.154 1.00 79.50 198 PHE A O 1
ATOM 1591 N N . HIS A 1 199 ? -23.332 -12.194 10.651 1.00 75.44 199 HIS A N 1
ATOM 1592 C CA . HIS A 1 199 ? -22.345 -12.697 9.692 1.00 75.44 199 HIS A CA 1
ATOM 1593 C C . HIS A 1 199 ? -22.982 -13.401 8.472 1.00 75.44 199 HIS A C 1
ATOM 1595 O O . HIS A 1 199 ? -22.598 -13.075 7.345 1.00 75.44 199 HIS A O 1
ATOM 1601 N N . PRO A 1 200 ? -23.986 -14.292 8.630 1.00 76.50 200 PRO A N 1
ATOM 1602 C CA . PRO A 1 200 ? -24.691 -14.893 7.495 1.00 76.50 200 PRO A CA 1
ATOM 1603 C C . PRO A 1 200 ? -25.458 -13.860 6.659 1.00 76.50 200 PRO A C 1
ATOM 1605 O O . PRO A 1 200 ? -25.436 -13.915 5.432 1.00 76.50 200 PRO A O 1
ATOM 1608 N N . LEU A 1 201 ? -26.087 -12.877 7.313 1.00 80.19 201 LEU A N 1
ATOM 1609 C CA . LEU A 1 201 ? -26.872 -11.832 6.646 1.00 80.19 201 LEU A CA 1
ATOM 1610 C C . LEU A 1 201 ? -25.993 -10.923 5.776 1.00 80.19 201 LEU A C 1
ATOM 1612 O O . LEU A 1 201 ? -26.370 -10.582 4.658 1.00 80.19 201 LEU A O 1
ATOM 1616 N N . LYS A 1 202 ? -24.796 -10.568 6.258 1.00 75.06 202 LYS A N 1
ATOM 1617 C CA . LYS A 1 202 ? -23.815 -9.780 5.493 1.00 75.06 202 LYS A CA 1
ATOM 1618 C C . LYS A 1 202 ? -23.295 -10.552 4.273 1.00 75.06 202 LYS A C 1
ATOM 1620 O O . LYS A 1 202 ? -23.112 -9.955 3.217 1.00 75.06 202 LYS A O 1
ATOM 1625 N N . ALA A 1 203 ? -23.094 -11.865 4.404 1.00 74.62 203 ALA A N 1
ATOM 1626 C CA . ALA A 1 203 ? -22.611 -12.715 3.316 1.00 74.62 203 ALA A CA 1
ATOM 1627 C C . ALA A 1 203 ? -23.635 -12.895 2.182 1.00 74.62 203 ALA A C 1
ATOM 1629 O O . ALA A 1 203 ? -23.241 -13.065 1.037 1.00 74.62 203 ALA A O 1
ATOM 1630 N N . MET A 1 204 ? -24.934 -12.833 2.486 1.00 72.06 204 MET A N 1
ATOM 1631 C CA . MET A 1 204 ? -26.006 -12.904 1.483 1.00 72.06 204 MET A CA 1
ATOM 1632 C C . MET A 1 204 ? -26.256 -11.580 0.747 1.00 72.06 204 MET A C 1
ATOM 1634 O O . MET A 1 204 ? -26.886 -11.577 -0.305 1.00 72.06 204 MET A O 1
ATOM 1638 N N . ALA A 1 205 ? -25.805 -10.457 1.308 1.00 64.94 205 ALA A N 1
ATOM 1639 C CA . ALA A 1 205 ? -26.005 -9.121 0.744 1.00 64.94 205 ALA A CA 1
ATOM 1640 C C . ALA A 1 205 ? -24.884 -8.679 -0.220 1.00 64.94 205 ALA A C 1
ATOM 1642 O O . ALA A 1 205 ? -24.920 -7.547 -0.703 1.00 64.94 205 ALA A O 1
ATOM 1643 N N . THR A 1 206 ? -23.888 -9.539 -0.460 1.00 46.56 206 THR A N 1
ATOM 1644 C CA . THR A 1 206 ? -22.727 -9.290 -1.331 1.00 46.56 206 THR A CA 1
ATOM 1645 C C . THR A 1 206 ? -22.804 -10.186 -2.557 1.00 46.56 206 THR A C 1
ATOM 1647 O O . THR A 1 206 ? -22.517 -9.682 -3.664 1.00 46.56 206 THR A O 1
#

Foldseek 3Di:
DDDDPVLQVVLLVCVVVVHDLVRSCVVCVVDDSVLSVQLNVCCVVPVGSDDDPVVVVPPDDDQLQDDVNLVVLVVVLLVPLPDDLVNNQVVCCVPPVGHDDSVSVVVSCVVVVNDSVNSVLNNLVPPVPLVVVLVVVVVVVVVVLVDDPPDPLDLPEEDEDEPVPDDPVVVVVCVVVSHHYRYDRHNPLVPPPVSVVCVVVVVVVD

Organism: Aureobasidium melanogenum (NCBI:txid46634)

Secondary structure (DSSP, 8-state):
-PPPHHHHHHHHHHHHTT--HHHHHHH-TTS-HHHHHHHHHHHHHHSSSSPPHHHHHT-SPPPSS-HHHHHHHHHHHHH-TT--HHHHHHHHHHHH-----HHHHHHHHHHTT--HHHHHHHHHTT-HHHHHHHHHHHHHHHHHHHS-S--SS---EEEEE-GGG--HHHHHHHHHTTEEEEEPPTT-GGG-HHHHHHHHHHHHT-

pLDDT: mean 78.51, std 14.1, range [36.38, 96.81]

Sequence (206 aa):
MALSEDDKDFIQAMFRDHCTAATVRKVFPQAPKTTIQWLKVNFDCFGTVRKPSSALERRGPRRKIDGPMHEWLIELLSLRNGTWLEELVFELWCQFGVEVHELTISRLLKSDALSNKINTRIAQKRDPIQQGIYEEKLAELMAEGVASGAIEDSVDMLLYLDESAASEKIRTMCQQAGVYLLYLPPYSPHLNPIEQSFHPLKAMAT

Radius of gyration: 32.51 Å; chains: 1; bounding box: 54×38×95 Å

InterPro domains:
  IPR036397 Ribonuclease H superfamily [G3DSA:3.30.420.10] (109-205)
  IPR038717 Tc1-like transposase, DDE domain [PF13358] (157-203)